Protein AF-C0NEY4-F1 (afdb_monomer_lite)

Structure (mmCIF, N/CA/C/O backbone):
data_AF-C0NEY4-F1
#
_entry.id   AF-C0NEY4-F1
#
loop_
_atom_site.group_PDB
_atom_site.id
_atom_site.type_symbol
_atom_site.label_atom_id
_atom_site.label_alt_id
_atom_site.label_comp_id
_atom_site.label_asym_id
_atom_site.label_entity_id
_atom_site.label_seq_id
_atom_site.pdbx_PDB_ins_code
_atom_site.Cartn_x
_atom_site.Cartn_y
_atom_site.Cartn_z
_atom_site.occupancy
_atom_site.B_iso_or_equiv
_atom_site.auth_seq_id
_atom_site.auth_comp_id
_atom_site.auth_asym_id
_atom_site.auth_atom_id
_atom_site.pdbx_PDB_model_num
ATOM 1 N N . MET A 1 1 ? 11.719 18.238 -24.285 1.00 64.81 1 MET A N 1
ATOM 2 C CA . MET A 1 1 ? 10.384 17.664 -24.546 1.00 64.81 1 MET A CA 1
ATOM 3 C C . MET A 1 1 ? 9.614 17.622 -23.228 1.00 64.81 1 MET A C 1
ATOM 5 O O . MET A 1 1 ? 10.255 17.738 -22.187 1.00 64.81 1 MET A O 1
ATOM 9 N N . ASN A 1 2 ? 8.280 17.549 -23.241 1.00 78.94 2 ASN A N 1
ATOM 10 C CA . ASN A 1 2 ? 7.512 17.386 -21.998 1.00 78.94 2 ASN A CA 1
ATOM 11 C C . ASN A 1 2 ? 7.689 15.943 -21.505 1.00 78.94 2 ASN A C 1
ATOM 13 O O . ASN A 1 2 ? 7.559 15.021 -22.303 1.00 78.94 2 ASN A O 1
ATOM 17 N N . HIS A 1 3 ? 8.018 15.772 -20.226 1.00 89.19 3 HIS A N 1
ATOM 18 C CA . HIS A 1 3 ? 8.304 14.478 -19.586 1.00 89.19 3 HIS A CA 1
ATOM 19 C C . HIS A 1 3 ? 7.125 13.960 -18.749 1.00 89.19 3 HIS A C 1
ATOM 21 O O . HIS A 1 3 ? 7.220 12.926 -18.094 1.00 89.19 3 HIS A O 1
ATOM 27 N N . ASP A 1 4 ? 6.009 14.684 -18.775 1.00 93.38 4 ASP A N 1
ATOM 28 C CA . ASP A 1 4 ? 4.849 14.398 -17.945 1.00 93.38 4 ASP A CA 1
ATOM 29 C C . ASP A 1 4 ? 3.842 13.501 -18.671 1.00 93.38 4 ASP A C 1
ATOM 31 O O . ASP A 1 4 ? 3.687 13.557 -19.896 1.00 93.38 4 ASP A O 1
ATOM 35 N N . ILE A 1 5 ? 3.100 12.703 -17.901 1.00 93.56 5 ILE A N 1
ATOM 36 C CA . ILE A 1 5 ? 2.031 11.844 -18.423 1.00 93.56 5 ILE A CA 1
ATOM 37 C C . ILE A 1 5 ? 0.689 12.564 -18.268 1.00 93.56 5 ILE A C 1
ATOM 39 O O . ILE A 1 5 ? 0.324 12.997 -17.176 1.00 93.56 5 ILE A O 1
ATOM 43 N N . TYR A 1 6 ? -0.086 12.654 -19.349 1.00 94.56 6 TYR A N 1
ATOM 44 C CA . TYR A 1 6 ? -1.391 13.318 -19.359 1.00 94.56 6 TYR A CA 1
ATOM 45 C C . TYR A 1 6 ? -2.523 12.292 -19.264 1.00 94.56 6 TYR A C 1
ATOM 47 O O . TYR A 1 6 ? -2.654 11.418 -20.120 1.00 94.56 6 TYR A O 1
ATOM 55 N N . VAL A 1 7 ? -3.370 12.424 -18.246 1.00 95.00 7 VAL A N 1
ATOM 56 C CA . VAL A 1 7 ? -4.533 11.562 -18.013 1.00 95.00 7 VAL A CA 1
ATOM 57 C C . VAL A 1 7 ? -5.795 12.292 -18.452 1.00 95.00 7 VAL A C 1
ATOM 59 O O . VAL A 1 7 ? -6.097 13.375 -17.948 1.00 95.00 7 VAL A O 1
ATOM 62 N N . TRP A 1 8 ? -6.543 11.682 -19.367 1.00 96.06 8 TRP A N 1
ATOM 63 C CA . TRP A 1 8 ? -7.737 12.264 -19.976 1.00 96.06 8 TRP A CA 1
ATOM 64 C C . TRP A 1 8 ? -8.992 11.478 -19.615 1.00 96.06 8 TRP A C 1
ATOM 66 O O . TRP A 1 8 ? -8.970 10.253 -19.498 1.00 96.06 8 TRP A O 1
ATOM 76 N N . GLU A 1 9 ? -10.108 12.184 -19.486 1.00 95.44 9 GLU A N 1
ATOM 77 C CA . GLU A 1 9 ? -11.422 11.584 -19.317 1.00 95.44 9 GLU A CA 1
ATOM 78 C C . GLU A 1 9 ? -11.999 11.182 -20.681 1.00 95.44 9 GLU A C 1
ATOM 80 O O . GLU A 1 9 ? -12.080 12.000 -21.600 1.00 95.44 9 GLU A O 1
ATOM 85 N N . ARG A 1 10 ? -12.453 9.931 -20.829 1.00 93.38 10 ARG A N 1
ATOM 86 C CA . ARG A 1 10 ? -12.954 9.423 -22.120 1.00 93.38 10 ARG A CA 1
ATOM 87 C C . ARG A 1 10 ? -14.311 10.008 -22.533 1.00 93.38 10 ARG A C 1
ATOM 89 O O . ARG A 1 10 ? -14.568 10.144 -23.722 1.00 93.38 10 ARG A O 1
ATOM 96 N N . SER A 1 11 ? -15.189 10.302 -21.576 1.00 95.06 11 SER A N 1
ATOM 97 C CA . SER A 1 11 ? -16.560 10.795 -21.811 1.00 95.06 11 SER A CA 1
ATOM 98 C C . SER A 1 11 ? -16.580 12.187 -22.446 1.00 95.06 11 SER A C 1
ATOM 100 O O . SER A 1 11 ? -17.307 12.410 -23.411 1.00 95.06 11 SER A O 1
ATOM 102 N N . HIS A 1 12 ? -15.781 13.112 -21.910 1.00 94.00 12 HIS A N 1
ATOM 103 C CA . HIS A 1 12 ? -15.784 14.525 -22.299 1.00 94.00 12 HIS A CA 1
ATOM 104 C C . HIS A 1 12 ? -14.512 14.973 -23.028 1.00 94.00 12 HIS A C 1
ATOM 106 O O . HIS A 1 12 ? -14.491 16.071 -23.580 1.00 94.00 12 HIS A O 1
ATOM 112 N N . GLY A 1 13 ? -13.451 14.157 -23.037 1.00 93.75 13 GLY A N 1
ATOM 113 C CA . GLY A 1 13 ? -12.152 14.552 -23.588 1.00 93.75 13 GLY A CA 1
ATOM 114 C C . GLY A 1 13 ? -11.466 15.644 -22.763 1.00 93.75 13 GLY A C 1
ATOM 115 O O . GLY A 1 13 ? -10.697 16.434 -23.304 1.00 93.75 13 GLY A O 1
ATOM 116 N N . SER A 1 14 ? -11.773 15.727 -21.466 1.00 95.50 14 SER A N 1
ATOM 117 C CA . SER A 1 14 ? -11.184 16.697 -20.546 1.00 95.50 14 SER A CA 1
ATOM 118 C C . SER A 1 14 ? -9.827 16.192 -20.036 1.00 95.50 14 SER A C 1
ATOM 120 O O . SER A 1 14 ? -9.637 14.991 -19.824 1.00 95.50 14 SER A O 1
ATOM 122 N N . LEU A 1 15 ? -8.860 17.093 -19.848 1.00 95.31 15 LEU A N 1
ATOM 123 C CA . LEU A 1 15 ? -7.608 16.756 -19.168 1.00 95.31 15 LEU A CA 1
ATOM 124 C C . LEU A 1 15 ? -7.876 16.696 -17.658 1.00 95.31 15 LEU A C 1
ATOM 126 O O . LEU A 1 15 ? -8.213 17.713 -17.055 1.00 95.31 15 LEU A O 1
ATOM 130 N N . VAL A 1 16 ? -7.712 15.519 -17.054 1.00 94.62 16 VAL A N 1
ATOM 131 C CA . VAL A 1 16 ? -8.024 15.267 -15.636 1.00 94.62 16 VAL A CA 1
ATOM 132 C C . VAL A 1 16 ? -6.816 15.537 -14.752 1.00 94.62 16 VAL A C 1
ATOM 134 O O . VAL A 1 16 ? -6.922 16.178 -13.706 1.00 94.62 16 VAL A O 1
ATOM 137 N N . LYS A 1 17 ? -5.653 15.012 -15.146 1.00 93.94 17 LYS A N 1
ATOM 138 C CA . LYS A 1 17 ? -4.443 15.073 -14.327 1.00 93.94 17 LYS A CA 1
ATOM 139 C C . LYS A 1 17 ? -3.193 15.053 -15.195 1.00 93.94 17 LYS A C 1
ATOM 141 O O . LYS A 1 17 ? -3.153 14.374 -16.216 1.00 93.94 17 LYS A O 1
ATOM 146 N N . ILE A 1 18 ? -2.170 15.769 -14.747 1.00 95.19 18 ILE A N 1
ATOM 147 C CA . ILE A 1 18 ? -0.802 15.655 -15.247 1.00 95.19 18 ILE A CA 1
ATOM 148 C C . ILE A 1 18 ? -0.012 14.933 -14.157 1.00 95.19 18 ILE A C 1
ATOM 150 O O . ILE A 1 18 ? -0.029 15.357 -12.998 1.00 95.19 18 ILE A O 1
ATOM 154 N N . LEU A 1 19 ? 0.588 13.799 -14.503 1.00 94.81 19 LEU A N 1
ATOM 155 C CA . LEU A 1 19 ? 1.481 13.061 -13.623 1.00 94.81 19 LEU A CA 1
ATOM 156 C C . LEU A 1 19 ? 2.892 13.559 -13.891 1.00 94.81 19 LEU A C 1
ATOM 158 O O . LEU A 1 19 ? 3.495 13.237 -14.915 1.00 94.81 19 LEU A O 1
ATOM 162 N N . GLU A 1 20 ? 3.369 14.377 -12.966 1.00 92.69 20 GLU A N 1
ATOM 163 C CA . GLU A 1 20 ? 4.714 14.929 -13.009 1.00 92.69 20 GLU A CA 1
ATOM 164 C C . GLU A 1 20 ? 5.718 13.854 -12.596 1.00 92.69 20 GLU A C 1
ATOM 166 O O . GLU A 1 20 ? 5.491 13.072 -11.661 1.00 92.69 20 GLU A O 1
ATOM 171 N N . GLY A 1 21 ? 6.811 13.789 -13.347 1.00 86.94 21 GLY A N 1
ATOM 172 C CA . GLY A 1 21 ? 7.822 12.753 -13.231 1.00 86.94 21 GLY A CA 1
ATOM 173 C C . GLY A 1 21 ? 9.243 13.299 -13.131 1.00 86.94 21 GLY A C 1
ATOM 174 O O . GLY A 1 21 ? 9.468 14.500 -12.962 1.00 86.94 21 GLY A O 1
ATOM 175 N N . PRO A 1 22 ? 10.238 12.410 -13.236 1.00 88.69 22 PRO A N 1
ATOM 176 C CA . PRO A 1 22 ? 11.622 12.802 -13.458 1.00 88.69 22 PRO A CA 1
ATOM 177 C C . PRO A 1 22 ? 11.756 13.596 -14.757 1.00 88.69 22 PRO A C 1
ATOM 179 O O . PRO A 1 22 ? 11.008 13.387 -15.708 1.00 88.69 22 PRO A O 1
ATOM 182 N N . LYS A 1 23 ? 12.755 14.479 -14.812 1.00 89.12 23 LYS A N 1
ATOM 183 C CA . LYS A 1 23 ? 13.040 15.326 -15.979 1.00 89.12 23 LYS A CA 1
ATOM 184 C C . LYS A 1 23 ? 13.760 14.559 -17.094 1.00 89.12 23 LYS A C 1
ATOM 186 O O . LYS A 1 23 ? 14.814 14.999 -17.541 1.00 89.12 23 LYS A O 1
ATOM 191 N N . GLU A 1 24 ? 13.210 13.429 -17.514 1.00 90.00 24 GLU A N 1
ATOM 192 C CA . GLU A 1 24 ? 13.724 12.617 -18.618 1.00 90.00 24 GLU A CA 1
ATOM 193 C C . GLU A 1 24 ? 12.588 12.153 -19.533 1.00 90.00 24 GLU A C 1
ATOM 195 O O . GLU A 1 24 ? 11.417 12.162 -19.155 1.00 90.00 24 GLU A O 1
ATOM 200 N N . GLU A 1 25 ? 12.922 11.745 -20.752 1.00 91.12 25 GLU A N 1
ATOM 201 C CA . GLU A 1 25 ? 11.925 11.244 -21.696 1.00 91.12 25 GLU A CA 1
ATOM 202 C C . GLU A 1 25 ? 11.435 9.844 -21.301 1.00 91.12 25 GLU A C 1
ATOM 204 O O . GLU A 1 25 ? 12.224 8.930 -21.054 1.00 91.12 25 GLU A O 1
ATOM 209 N N . LEU A 1 26 ? 10.114 9.668 -21.261 1.00 91.81 26 LEU A N 1
ATOM 210 C CA . LEU A 1 26 ? 9.473 8.387 -20.974 1.00 91.81 26 LEU A CA 1
ATOM 211 C C . LEU A 1 26 ? 9.214 7.631 -22.282 1.00 91.81 26 LEU A C 1
ATOM 213 O O . LEU A 1 26 ? 8.650 8.184 -23.224 1.00 91.81 26 LEU A O 1
ATOM 217 N N . GLY A 1 27 ? 9.621 6.364 -22.340 1.00 89.38 27 GLY A N 1
ATOM 218 C CA . GLY A 1 27 ? 9.522 5.537 -23.544 1.00 89.38 27 GLY A CA 1
ATOM 219 C C . GLY A 1 27 ? 8.212 4.764 -23.640 1.00 89.38 27 GLY A C 1
ATOM 220 O O . GLY A 1 27 ? 7.419 4.960 -24.557 1.00 89.38 27 GLY A O 1
ATOM 221 N N . VAL A 1 28 ? 7.997 3.855 -22.690 1.00 92.31 28 VAL A N 1
ATOM 222 C CA . VAL A 1 28 ? 6.799 3.009 -22.612 1.00 92.31 28 VAL A CA 1
ATOM 223 C C . VAL A 1 28 ? 6.045 3.378 -21.349 1.00 92.31 28 VAL A C 1
ATOM 225 O O . VAL A 1 28 ? 6.662 3.494 -20.293 1.00 92.31 28 VAL A O 1
ATOM 228 N N . VAL A 1 29 ? 4.730 3.545 -21.471 1.00 93.94 29 VAL A N 1
ATOM 229 C CA . VAL A 1 29 ? 3.811 3.791 -20.359 1.00 93.94 29 VAL A CA 1
ATOM 230 C C . VAL A 1 29 ? 2.791 2.660 -20.340 1.00 93.94 29 VAL A C 1
ATOM 232 O O . VAL A 1 29 ? 2.147 2.393 -21.354 1.00 93.94 29 VAL A O 1
ATOM 235 N N . GLU A 1 30 ? 2.638 2.009 -19.195 1.00 95.25 30 GLU A N 1
ATOM 236 C CA . GLU A 1 30 ? 1.708 0.903 -18.993 1.00 95.25 30 GLU A CA 1
ATOM 237 C C . GLU A 1 30 ? 0.870 1.132 -17.732 1.00 95.25 30 GLU A C 1
ATOM 239 O O . GLU A 1 30 ? 1.315 1.744 -16.757 1.00 95.25 30 GLU A O 1
ATOM 244 N N . TRP A 1 31 ? -0.377 0.669 -17.763 1.00 93.12 31 TRP A N 1
ATOM 245 C CA . TRP A 1 31 ? -1.333 0.835 -16.674 1.00 93.12 31 TRP A CA 1
ATOM 246 C C . TRP A 1 31 ? -1.659 -0.515 -16.056 1.00 93.12 31 TRP A C 1
ATOM 248 O O . TRP A 1 31 ? -1.854 -1.498 -16.769 1.00 93.12 31 TRP A O 1
ATOM 258 N N . HIS A 1 32 ? -1.733 -0.569 -14.729 1.00 90.69 32 HIS A N 1
ATOM 259 C CA . HIS A 1 32 ? -2.131 -1.794 -14.054 1.00 90.69 32 HIS A CA 1
ATOM 260 C C . HIS A 1 32 ? -3.613 -2.086 -14.349 1.00 90.69 32 HIS A C 1
ATOM 262 O O . HIS A 1 32 ? -4.443 -1.187 -14.213 1.00 90.69 32 HIS A O 1
ATOM 268 N N . PRO A 1 33 ? -3.981 -3.331 -14.702 1.00 86.00 33 PRO A N 1
ATOM 269 C CA . PRO A 1 33 ? -5.328 -3.647 -15.181 1.00 86.00 33 PRO A CA 1
ATOM 2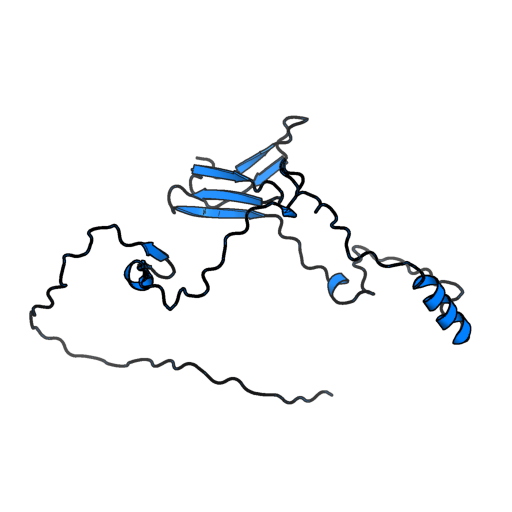70 C C . PRO A 1 33 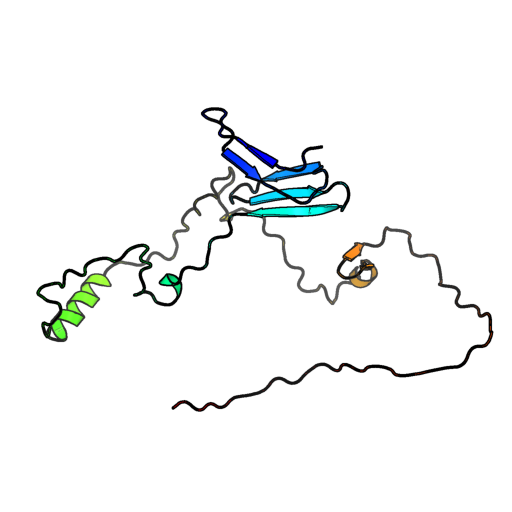? -6.426 -3.418 -14.133 1.00 86.00 33 PRO A C 1
ATOM 272 O O . PRO A 1 33 ? -7.533 -3.037 -14.492 1.00 86.00 33 PRO A O 1
ATOM 275 N N . SER A 1 34 ? -6.121 -3.629 -12.847 1.00 82.62 34 SER A N 1
ATOM 276 C CA . SER A 1 34 ? -7.106 -3.550 -11.752 1.00 82.62 34 SER A CA 1
ATOM 277 C C . SER A 1 34 ? -6.825 -2.506 -10.670 1.00 82.62 34 SER A C 1
ATOM 279 O O . SER A 1 34 ? -7.646 -2.283 -9.783 1.00 82.62 34 SER A O 1
ATOM 281 N N . ARG A 1 35 ? -5.652 -1.866 -10.694 1.00 85.50 35 ARG A N 1
ATOM 282 C CA . ARG A 1 35 ? -5.205 -0.952 -9.631 1.00 85.50 35 ARG A CA 1
ATOM 283 C C . ARG A 1 35 ? -4.910 0.400 -10.265 1.00 85.50 35 ARG A C 1
ATOM 285 O O . ARG A 1 35 ? -4.364 0.416 -11.362 1.00 85.50 35 ARG A O 1
ATOM 292 N N . PRO A 1 36 ? -5.208 1.526 -9.599 1.00 90.38 36 PRO A N 1
ATOM 293 C CA . PRO A 1 36 ? -4.885 2.854 -10.112 1.00 90.38 36 PRO A CA 1
ATOM 294 C C . PRO A 1 36 ? -3.374 3.111 -9.990 1.00 90.38 36 PRO A C 1
ATOM 296 O O . PRO A 1 36 ? -2.913 3.834 -9.104 1.00 90.38 36 PRO A O 1
ATOM 299 N N . MET A 1 37 ? -2.600 2.457 -10.856 1.00 93.38 37 MET A N 1
ATOM 300 C CA . MET A 1 37 ? -1.145 2.497 -10.888 1.00 93.38 37 MET A CA 1
ATOM 301 C C . MET A 1 37 ? -0.650 2.574 -12.334 1.00 93.38 37 MET A C 1
ATOM 303 O O . MET A 1 37 ? -1.036 1.766 -13.175 1.00 93.38 37 MET A O 1
ATOM 307 N N . VAL A 1 38 ? 0.227 3.537 -12.602 1.00 95.50 38 VAL A N 1
ATOM 308 C CA . VAL A 1 38 ? 0.920 3.732 -13.881 1.00 95.50 38 VAL A CA 1
ATOM 309 C C . VAL A 1 38 ? 2.377 3.365 -13.689 1.00 95.50 38 VAL A C 1
ATOM 311 O O . VAL A 1 38 ? 2.971 3.794 -12.704 1.00 95.50 38 VAL A O 1
ATOM 314 N N . ALA A 1 39 ? 2.965 2.643 -14.633 1.00 95.50 39 ALA A N 1
ATOM 315 C CA . ALA A 1 39 ? 4.403 2.459 -14.731 1.00 95.50 39 ALA A CA 1
ATOM 316 C C . ALA A 1 39 ? 4.914 3.076 -16.039 1.00 95.50 39 ALA A C 1
ATOM 318 O O . ALA A 1 39 ? 4.270 2.940 -17.078 1.00 95.50 39 ALA A O 1
ATOM 319 N N . ALA A 1 40 ? 6.065 3.742 -16.006 1.00 94.56 40 ALA A N 1
ATOM 320 C CA . ALA A 1 40 ? 6.742 4.218 -17.204 1.00 94.56 40 ALA A CA 1
ATOM 321 C C . ALA A 1 40 ? 8.248 3.983 -17.134 1.00 94.56 40 ALA A C 1
ATOM 323 O O . ALA A 1 40 ? 8.851 4.084 -16.069 1.00 94.56 40 ALA A O 1
ATOM 324 N N . CYS A 1 41 ? 8.858 3.687 -18.277 1.00 94.00 41 CYS A N 1
ATOM 325 C CA . CYS A 1 41 ? 10.302 3.495 -18.392 1.00 94.00 41 CYS A CA 1
ATOM 326 C C . CYS A 1 41 ? 10.980 4.792 -18.852 1.00 94.00 41 CYS A C 1
ATOM 328 O O . CYS A 1 41 ? 10.621 5.319 -19.907 1.00 94.00 41 CYS A O 1
ATOM 330 N N . GLY A 1 42 ? 11.953 5.286 -18.085 1.00 93.06 42 GLY A N 1
ATOM 331 C CA . GLY A 1 42 ? 12.830 6.385 -18.483 1.00 93.06 42 GLY A CA 1
ATOM 332 C C . GLY A 1 42 ? 13.821 5.932 -19.553 1.00 93.06 42 GLY A C 1
ATOM 333 O O . GLY A 1 42 ? 14.485 4.907 -19.397 1.00 93.06 42 GLY A O 1
ATOM 334 N N . LEU A 1 43 ? 13.909 6.668 -20.660 1.00 91.75 43 LEU A N 1
ATOM 335 C CA . LEU A 1 43 ? 14.782 6.321 -21.784 1.00 91.75 43 LEU A CA 1
ATOM 336 C C . LEU A 1 43 ? 16.262 6.577 -21.487 1.00 91.75 43 LEU A C 1
ATOM 338 O O . LEU A 1 43 ? 17.115 5.870 -22.023 1.00 91.75 43 LEU A O 1
ATOM 342 N N . GLU A 1 44 ? 16.572 7.575 -20.659 1.00 91.75 44 GLU A N 1
ATOM 343 C CA . GLU A 1 44 ? 17.952 7.956 -20.350 1.00 91.75 44 GLU A CA 1
ATOM 344 C C . GLU A 1 44 ? 18.503 7.100 -19.209 1.00 91.75 44 GLU A C 1
ATOM 346 O O . GLU A 1 44 ? 19.608 6.563 -19.296 1.00 91.75 44 GLU A O 1
ATOM 351 N N . SER A 1 45 ? 17.714 6.941 -18.145 1.00 91.50 45 SER A N 1
ATOM 352 C CA . SER A 1 45 ? 18.098 6.198 -16.947 1.00 91.50 45 SER A CA 1
ATOM 353 C C . SER A 1 45 ? 17.881 4.686 -17.066 1.00 91.50 45 SER A C 1
ATOM 355 O O . SER A 1 45 ? 18.554 3.908 -16.386 1.00 91.50 45 SER A O 1
ATOM 357 N N . GLY A 1 46 ? 16.925 4.252 -17.895 1.00 91.88 46 GLY A N 1
ATOM 358 C CA . GLY A 1 46 ? 16.408 2.882 -17.885 1.00 91.88 46 GLY A CA 1
ATOM 359 C C . GLY A 1 46 ? 15.624 2.533 -16.613 1.00 91.88 46 GLY A C 1
ATOM 360 O O . GLY A 1 46 ? 15.310 1.362 -16.390 1.00 91.88 46 GLY A O 1
ATOM 361 N N . CYS A 1 47 ? 15.337 3.511 -15.747 1.00 93.62 47 CYS A N 1
ATOM 362 C CA . CYS A 1 47 ? 14.573 3.304 -14.526 1.00 93.62 47 CYS A CA 1
ATOM 363 C C . CYS A 1 47 ? 13.078 3.176 -14.828 1.00 93.62 47 CYS A C 1
ATOM 365 O O . CYS A 1 47 ? 12.544 3.814 -15.733 1.00 93.62 47 CYS A O 1
ATOM 367 N N . ILE A 1 48 ? 12.386 2.367 -14.027 1.00 94.12 48 ILE A N 1
ATOM 368 C CA . ILE A 1 48 ? 10.928 2.255 -14.078 1.00 94.12 48 ILE A CA 1
ATOM 369 C C . ILE A 1 48 ? 10.351 3.152 -12.987 1.00 94.12 48 ILE A C 1
ATOM 371 O O . ILE A 1 48 ? 10.564 2.917 -11.797 1.00 94.12 48 ILE A O 1
ATOM 375 N N . TYR A 1 49 ? 9.609 4.169 -13.401 1.00 94.31 49 TYR A N 1
ATOM 376 C CA . TYR A 1 49 ? 8.869 5.069 -12.531 1.00 94.31 49 TYR A CA 1
ATOM 377 C C . TYR A 1 49 ? 7.449 4.565 -12.374 1.00 94.31 49 TYR A C 1
ATOM 379 O O . TYR A 1 49 ? 6.815 4.178 -13.352 1.00 94.31 49 TYR A O 1
ATOM 387 N N . ALA A 1 50 ? 6.951 4.572 -11.143 1.00 94.75 50 ALA A N 1
ATOM 388 C CA . ALA A 1 50 ? 5.591 4.169 -10.840 1.00 94.75 50 ALA A CA 1
ATOM 389 C C . ALA A 1 50 ? 4.841 5.317 -10.163 1.00 94.75 50 ALA A C 1
ATOM 391 O O . ALA A 1 50 ? 5.320 5.889 -9.184 1.00 94.75 50 ALA A O 1
ATOM 392 N N . TRP A 1 51 ? 3.647 5.619 -10.663 1.00 95.75 51 TRP A N 1
ATOM 393 C CA . TRP A 1 51 ? 2.690 6.514 -10.026 1.00 95.75 51 TRP A CA 1
ATOM 394 C C . TRP A 1 51 ? 1.546 5.676 -9.489 1.00 95.75 51 TRP A C 1
ATOM 396 O O . TRP A 1 51 ? 0.942 4.894 -10.219 1.00 95.75 51 TRP A O 1
ATOM 406 N N . SER A 1 52 ? 1.219 5.862 -8.220 1.00 94.06 52 SER A N 1
ATOM 407 C CA . SER A 1 52 ? 0.087 5.214 -7.570 1.00 94.06 52 SER A CA 1
ATOM 408 C C . SER A 1 52 ? -0.606 6.197 -6.641 1.00 94.06 52 SER A C 1
ATOM 410 O O . SER A 1 52 ? -0.048 7.228 -6.259 1.00 94.06 52 SER A O 1
ATOM 412 N N . VAL A 1 53 ? -1.821 5.860 -6.228 1.00 92.44 53 VAL A N 1
ATOM 413 C CA . VAL A 1 53 ? -2.507 6.609 -5.175 1.00 92.44 53 VAL A CA 1
ATOM 414 C C . VAL A 1 53 ? -1.825 6.318 -3.839 1.00 92.44 53 VAL A C 1
ATOM 416 O O . VAL A 1 53 ? -1.819 5.180 -3.375 1.00 92.44 53 VAL A O 1
ATOM 419 N N . VAL A 1 54 ? -1.248 7.345 -3.214 1.00 91.50 54 VAL A N 1
ATOM 420 C CA . VAL A 1 54 ? -0.730 7.256 -1.844 1.00 91.50 54 VAL A CA 1
ATOM 421 C C . VAL A 1 54 ? -1.873 7.598 -0.898 1.00 91.50 54 VAL A C 1
ATOM 423 O O . VAL A 1 54 ? -2.197 8.766 -0.694 1.00 91.50 54 VAL A O 1
ATOM 426 N N . THR A 1 55 ? -2.527 6.576 -0.352 1.00 90.06 55 THR A N 1
ATOM 427 C CA . THR A 1 55 ? -3.563 6.772 0.666 1.00 90.06 55 THR A CA 1
ATOM 428 C C . THR A 1 55 ? -2.896 7.107 2.000 1.00 90.06 55 THR A C 1
ATOM 430 O O . THR A 1 55 ? -2.091 6.298 2.473 1.00 90.06 55 THR A O 1
ATOM 433 N N . PRO A 1 56 ? -3.194 8.262 2.624 1.00 90.62 56 PRO A N 1
ATOM 434 C CA . PRO A 1 56 ? -2.655 8.568 3.941 1.00 90.62 56 PRO A CA 1
ATOM 435 C C . PRO A 1 56 ? -3.136 7.527 4.955 1.00 90.62 56 PRO A C 1
ATOM 437 O O . PRO A 1 56 ? -4.252 7.009 4.856 1.00 90.62 56 PRO A O 1
ATOM 440 N N . GLN A 1 57 ? -2.289 7.219 5.936 1.00 90.12 57 GLN A N 1
ATOM 441 C CA . GLN A 1 57 ? -2.671 6.323 7.019 1.00 90.12 57 GLN A CA 1
ATOM 442 C C . GLN A 1 57 ? -3.738 7.003 7.878 1.00 90.12 57 GLN A C 1
ATOM 444 O O . GLN A 1 57 ? -3.483 8.055 8.466 1.00 90.12 57 GLN A O 1
ATOM 449 N N . LYS A 1 58 ? -4.908 6.374 7.972 1.00 90.12 58 LYS A N 1
ATOM 450 C CA . LYS A 1 58 ? -5.999 6.858 8.812 1.00 90.12 58 LYS A CA 1
ATOM 451 C C . LYS A 1 58 ? -5.784 6.483 10.276 1.00 90.12 58 LYS A C 1
ATOM 453 O O . LYS A 1 58 ? -5.404 5.351 10.579 1.00 90.12 58 LYS A O 1
ATOM 458 N N . TRP A 1 59 ? -6.046 7.416 11.183 1.00 87.12 59 TRP A N 1
ATOM 459 C CA . TRP A 1 59 ? -5.998 7.209 12.633 1.00 87.12 59 TRP A CA 1
ATOM 460 C C . TRP A 1 59 ? -7.173 6.364 13.125 1.00 87.12 59 TRP A C 1
ATOM 462 O O . TRP A 1 59 ? -7.018 5.636 14.101 1.00 87.12 59 TRP A O 1
ATOM 472 N N . SER A 1 60 ? -8.301 6.374 12.409 1.00 91.19 60 SER A N 1
ATOM 473 C CA . SER A 1 60 ? -9.435 5.471 12.664 1.00 91.19 60 SER A CA 1
ATOM 474 C C . SER A 1 60 ? -9.080 3.986 12.532 1.00 91.19 60 SER A C 1
ATOM 476 O O . SER A 1 60 ? -9.795 3.132 13.036 1.00 91.19 60 SER A O 1
ATOM 478 N N . ALA A 1 61 ? -7.948 3.648 11.906 1.00 91.12 61 ALA A N 1
ATOM 479 C CA . ALA A 1 61 ? -7.456 2.274 11.853 1.00 91.12 61 ALA A CA 1
ATOM 480 C C . ALA A 1 61 ? -6.703 1.837 13.129 1.00 91.12 61 ALA A C 1
ATOM 482 O O . ALA A 1 61 ? -6.344 0.667 13.245 1.00 91.12 61 ALA A O 1
ATOM 483 N N . LEU A 1 62 ? -6.407 2.756 14.060 1.00 91.50 62 LEU A N 1
ATOM 484 C CA . LEU A 1 62 ? -5.663 2.444 15.290 1.00 91.50 62 LEU A CA 1
ATOM 485 C C . LEU A 1 62 ? -6.544 1.828 16.378 1.00 91.50 62 LEU A C 1
ATOM 487 O O . LEU A 1 62 ? -6.039 1.064 17.201 1.00 91.50 62 LEU A O 1
ATOM 491 N N . ALA A 1 63 ? -7.834 2.156 16.386 1.00 90.50 63 ALA A N 1
ATOM 492 C CA . ALA A 1 63 ? -8.811 1.599 17.306 1.00 90.50 63 ALA A CA 1
ATOM 493 C C . ALA A 1 63 ? -10.200 1.605 16.641 1.00 90.50 63 ALA A C 1
ATOM 495 O O . ALA A 1 63 ? -10.523 2.568 15.946 1.00 90.50 63 ALA A O 1
ATOM 496 N N . PRO A 1 64 ? -11.015 0.549 16.814 1.00 92.00 64 PRO A N 1
ATOM 497 C CA . PRO A 1 64 ? -12.303 0.420 16.126 1.00 92.00 64 PRO A CA 1
ATOM 498 C C . PRO A 1 64 ? -13.332 1.490 16.529 1.00 92.00 64 PRO A C 1
ATOM 500 O O . PRO A 1 64 ? -14.293 1.717 15.803 1.00 92.00 64 PRO A O 1
ATOM 503 N N . ASP A 1 65 ? -13.137 2.141 17.674 1.00 91.81 65 ASP A N 1
ATOM 504 C CA . ASP A 1 65 ? -13.965 3.218 18.220 1.00 91.81 65 ASP A CA 1
ATOM 505 C C . ASP A 1 65 ? -13.523 4.622 17.767 1.00 91.81 65 ASP A C 1
ATOM 507 O O . ASP A 1 65 ? -14.175 5.611 18.100 1.00 91.81 65 ASP A O 1
ATOM 511 N N . PHE A 1 66 ? -12.433 4.743 17.002 1.00 92.25 66 PHE A N 1
ATOM 512 C CA . PHE A 1 66 ? -11.953 6.037 16.521 1.00 92.25 66 PHE A CA 1
ATOM 513 C C . PHE A 1 66 ? -12.619 6.419 15.199 1.00 92.25 66 PHE A C 1
ATOM 515 O O . PHE A 1 66 ? -12.480 5.736 14.185 1.00 92.25 66 PHE A O 1
ATOM 522 N N . ALA A 1 67 ? -13.261 7.584 15.184 1.00 89.81 67 ALA A N 1
ATOM 523 C CA . ALA A 1 67 ? -13.741 8.233 13.972 1.00 89.81 67 ALA A CA 1
ATOM 524 C C . ALA A 1 67 ? -12.878 9.464 13.659 1.00 89.81 67 ALA A C 1
ATOM 526 O O . ALA A 1 67 ? -12.591 10.274 14.540 1.00 89.81 67 ALA A O 1
ATOM 527 N N . GLU A 1 68 ? -12.456 9.608 12.402 1.00 89.00 68 GLU A N 1
ATOM 528 C CA . GLU A 1 68 ? -11.792 10.828 11.935 1.00 89.00 68 GLU A CA 1
ATOM 529 C C . GLU A 1 68 ? -12.832 11.917 11.696 1.00 89.00 68 GLU A C 1
ATOM 531 O O . GLU A 1 68 ? -13.882 11.671 11.106 1.00 89.00 68 GLU A O 1
ATOM 536 N N . VAL A 1 69 ? -12.524 13.125 12.152 1.00 91.50 69 VAL A N 1
ATOM 537 C CA . VAL A 1 69 ? -13.421 14.272 12.098 1.00 91.50 69 VAL A CA 1
ATOM 538 C C . VAL A 1 69 ? -12.647 15.441 11.484 1.00 91.50 69 VAL A C 1
ATOM 540 O O . VAL A 1 69 ? -11.582 15.798 11.987 1.00 91.50 69 VAL A O 1
ATOM 543 N N . GLU A 1 70 ? -13.147 16.014 10.384 1.00 92.75 70 GLU A N 1
ATOM 544 C CA . GLU A 1 70 ? -12.509 17.162 9.707 1.00 92.75 70 GLU A CA 1
ATOM 545 C C . GLU A 1 70 ? -12.861 18.504 10.371 1.00 92.75 70 GLU A C 1
ATOM 547 O O . GLU A 1 70 ? -12.052 19.432 10.376 1.00 92.75 70 GLU A O 1
ATOM 552 N N . GLU A 1 71 ? -14.052 18.599 10.965 1.00 95.75 71 GLU A N 1
ATOM 553 C CA . GLU A 1 71 ? -14.582 19.797 11.617 1.00 95.75 71 GLU A CA 1
ATOM 554 C C . GLU A 1 71 ? -15.258 19.459 12.946 1.00 95.75 71 GLU A C 1
ATOM 556 O O . GLU A 1 71 ? -15.770 18.363 13.127 1.00 95.75 71 GLU A O 1
ATOM 561 N N . ASN A 1 72 ? -15.309 20.398 13.889 1.00 94.44 72 ASN A N 1
ATOM 562 C CA . ASN A 1 72 ? -15.902 20.124 15.198 1.00 94.44 72 ASN A CA 1
ATOM 563 C C . ASN A 1 72 ? -17.380 19.713 15.081 1.00 94.44 72 ASN A C 1
ATOM 565 O O . ASN A 1 72 ? -18.216 20.500 14.639 1.00 94.44 72 ASN A O 1
ATOM 569 N N . VAL A 1 73 ? -17.708 18.515 15.566 1.00 94.06 73 VAL A N 1
ATOM 570 C CA . VAL A 1 73 ? -19.083 18.011 15.647 1.00 94.06 73 VAL A CA 1
ATOM 571 C C . VAL A 1 73 ? -19.623 18.264 17.050 1.00 94.06 73 VAL A C 1
ATOM 573 O O . VAL A 1 73 ? -19.015 17.862 18.042 1.00 94.06 73 VAL A O 1
ATOM 576 N N . ALA A 1 74 ? -20.771 18.935 17.144 1.00 94.19 74 ALA A N 1
ATOM 577 C CA . ALA A 1 74 ? -21.480 19.071 18.410 1.00 94.19 74 ALA A CA 1
ATOM 578 C C . ALA A 1 74 ? -22.065 17.709 18.806 1.00 94.19 74 ALA A C 1
ATOM 580 O O . ALA A 1 74 ? -22.917 17.166 18.103 1.00 94.19 74 ALA A O 1
ATOM 581 N N . TYR A 1 75 ? -21.591 17.161 19.923 1.00 93.19 75 TYR A N 1
ATOM 582 C CA . TYR A 1 75 ? -22.092 15.902 20.456 1.00 93.19 75 TYR A CA 1
ATOM 583 C C . TYR A 1 75 ? -23.508 16.090 21.016 1.00 93.19 75 TYR A C 1
ATOM 585 O O . TYR A 1 75 ? -23.740 16.985 21.830 1.00 93.19 75 TYR A O 1
ATOM 593 N N . VAL A 1 76 ? -24.450 15.264 20.557 1.00 93.94 76 VAL A N 1
ATOM 594 C CA . VAL A 1 76 ? -25.803 15.167 21.118 1.00 93.94 76 VAL A CA 1
ATOM 595 C C . VAL A 1 76 ? -25.868 13.840 21.856 1.00 93.94 76 VAL A C 1
ATOM 597 O O . VAL A 1 76 ? -26.009 12.791 21.227 1.00 93.94 76 VAL A O 1
ATOM 600 N N . GLU A 1 77 ? -25.704 13.911 23.175 1.00 92.81 77 GLU A N 1
ATOM 601 C CA . GLU A 1 77 ? -25.773 12.753 24.069 1.00 92.81 77 GLU A CA 1
ATOM 602 C C . GLU A 1 77 ? -27.118 12.044 23.887 1.00 92.81 77 GLU A C 1
ATOM 604 O O . GLU A 1 77 ? -28.166 12.692 23.757 1.00 92.81 77 GLU A O 1
ATOM 609 N N . ARG A 1 78 ? -27.101 10.710 23.862 1.00 92.62 78 ARG A N 1
ATOM 610 C CA . ARG A 1 78 ? -28.358 9.955 23.901 1.00 92.62 78 ARG A CA 1
ATOM 611 C C . ARG A 1 78 ? -28.905 9.995 25.323 1.00 92.62 78 ARG A C 1
ATOM 613 O O . ARG A 1 78 ? -28.142 9.999 26.282 1.00 92.62 78 ARG A O 1
ATOM 620 N N . GLU A 1 79 ? -30.227 9.985 25.461 1.00 92.69 79 GLU A N 1
ATOM 621 C CA . GLU A 1 79 ? -30.880 9.995 26.779 1.00 92.69 79 GLU A CA 1
ATOM 622 C C . GLU A 1 79 ? -30.428 8.814 27.660 1.00 92.69 79 GLU A C 1
ATOM 624 O O . GLU A 1 79 ? -30.236 8.989 28.858 1.00 92.69 79 GLU A O 1
ATOM 629 N N . ASP A 1 80 ? -30.182 7.651 27.049 1.00 90.19 80 ASP A N 1
ATOM 630 C CA . ASP A 1 80 ? -29.803 6.399 27.713 1.00 90.19 80 ASP A CA 1
ATOM 631 C C . ASP A 1 80 ? -28.297 6.264 28.017 1.00 90.19 80 ASP A C 1
ATOM 633 O O . ASP A 1 80 ? -27.857 5.245 28.547 1.00 90.19 80 ASP A O 1
ATOM 637 N N . GLU A 1 81 ? -27.474 7.262 27.682 1.00 88.56 81 GLU A N 1
ATOM 638 C CA . GLU A 1 81 ? -26.008 7.157 27.756 1.00 88.56 81 GLU A CA 1
ATOM 639 C C . GLU A 1 81 ? -25.471 6.968 29.182 1.00 88.56 81 GLU A C 1
ATOM 641 O O . GLU A 1 81 ? -24.469 6.281 29.388 1.00 88.56 81 GLU A O 1
ATOM 646 N N . TYR A 1 82 ? -26.150 7.549 30.171 1.00 87.31 82 TYR A N 1
ATOM 647 C CA . TYR A 1 82 ? -25.758 7.486 31.581 1.00 87.31 82 TYR A CA 1
ATOM 648 C C . TYR A 1 82 ? -26.651 6.551 32.414 1.00 87.31 82 TYR A C 1
ATOM 650 O O . TYR A 1 82 ? -26.539 6.532 33.644 1.00 87.31 82 TYR A O 1
ATOM 658 N N . ASP A 1 83 ? -27.503 5.754 31.765 1.00 90.12 83 ASP A N 1
ATOM 659 C CA . ASP A 1 83 ? -28.336 4.760 32.435 1.00 90.12 83 ASP A CA 1
ATOM 660 C C . ASP A 1 83 ? -27.542 3.481 32.744 1.00 90.12 83 ASP A C 1
ATOM 662 O O . ASP A 1 83 ? -26.741 2.980 31.951 1.00 90.12 83 ASP A O 1
ATOM 666 N N . ILE A 1 84 ? -27.776 2.902 33.924 1.00 88.31 84 ILE A N 1
ATOM 667 C CA . ILE A 1 84 ? -27.183 1.615 34.302 1.00 88.31 84 ILE A CA 1
ATOM 668 C C . ILE A 1 84 ? -28.112 0.501 33.821 1.00 88.31 84 ILE A C 1
ATOM 670 O O . ILE A 1 84 ? -29.082 0.156 34.497 1.00 88.31 84 ILE A O 1
ATOM 674 N N . HIS A 1 85 ? -27.793 -0.091 32.671 1.00 84.88 85 HIS A N 1
ATOM 675 C CA . HIS A 1 85 ? -28.497 -1.277 32.188 1.00 84.88 85 HIS A CA 1
ATOM 676 C C . HIS A 1 85 ? -28.141 -2.524 33.017 1.00 84.88 85 HIS A C 1
ATOM 678 O O . HIS A 1 85 ? -26.960 -2.763 33.303 1.00 84.88 85 HIS A O 1
ATOM 684 N N . PRO A 1 86 ? -29.127 -3.366 33.377 1.00 88.06 86 PRO A N 1
ATOM 685 C CA . PRO A 1 86 ? -28.869 -4.689 33.931 1.00 88.06 86 PRO A CA 1
ATOM 686 C C . PRO A 1 86 ? -27.959 -5.511 33.005 1.00 88.06 86 PRO A C 1
ATOM 688 O O . PRO A 1 86 ? -28.123 -5.502 31.785 1.00 88.06 86 PRO A O 1
ATOM 691 N N . ALA A 1 87 ? -27.023 -6.274 33.579 1.00 87.94 87 ALA A N 1
ATOM 692 C CA . ALA A 1 87 ? -26.074 -7.085 32.805 1.00 87.94 87 ALA A CA 1
ATOM 693 C C . ALA A 1 87 ? -26.761 -8.104 31.871 1.00 87.94 87 ALA A C 1
ATOM 695 O O . ALA A 1 87 ? -26.214 -8.451 30.826 1.00 87.94 87 ALA A O 1
ATOM 696 N N . GLU A 1 88 ? -27.961 -8.558 32.238 1.00 87.88 88 GLU A N 1
ATOM 697 C CA . GLU A 1 88 ? -28.790 -9.479 31.455 1.00 87.88 88 GLU A CA 1
ATOM 698 C C . GLU A 1 88 ? -29.267 -8.844 30.143 1.00 87.88 88 GLU A C 1
ATOM 700 O O . GLU A 1 88 ? -29.129 -9.460 29.089 1.00 87.88 88 GLU A O 1
ATOM 705 N N . GLU A 1 89 ? -29.734 -7.590 30.180 1.00 85.94 89 GLU A N 1
ATOM 706 C CA . GLU A 1 89 ? -30.177 -6.868 28.980 1.00 85.94 89 GLU A CA 1
ATOM 707 C C . GLU A 1 89 ? -29.015 -6.638 28.008 1.00 85.94 89 GLU A C 1
ATOM 709 O O . GLU A 1 89 ? -29.159 -6.830 26.802 1.00 85.94 89 GLU A O 1
ATOM 714 N N . VAL A 1 90 ? -27.840 -6.265 28.527 1.00 85.62 90 VAL A N 1
ATOM 715 C CA . VAL A 1 90 ? -26.632 -6.056 27.710 1.00 85.62 90 VAL A CA 1
ATOM 716 C C . VAL A 1 90 ? -26.170 -7.367 27.073 1.00 85.62 90 VAL A C 1
ATOM 718 O O . VAL A 1 90 ? -25.792 -7.391 25.902 1.00 85.62 90 VAL A O 1
ATOM 721 N N . HIS A 1 91 ? -26.210 -8.468 27.828 1.00 87.06 91 HIS A N 1
ATOM 722 C CA . HIS A 1 91 ? -25.833 -9.782 27.321 1.00 87.06 91 HIS A CA 1
ATOM 723 C C . HIS A 1 91 ? -26.796 -10.278 26.241 1.00 87.06 91 HIS A C 1
ATOM 725 O O . HIS A 1 91 ? -26.339 -10.762 25.209 1.00 87.06 91 HIS A O 1
ATOM 731 N N . GLN A 1 92 ? -28.103 -10.116 26.456 1.00 88.69 92 GLN A N 1
ATOM 732 C CA . GLN A 1 92 ? -29.118 -10.524 25.494 1.00 88.69 92 GLN A CA 1
ATOM 733 C C . GLN A 1 92 ? -28.994 -9.739 24.185 1.00 88.69 92 GLN A C 1
ATOM 735 O O . GLN A 1 92 ? -28.909 -10.354 23.131 1.00 88.69 92 GLN A O 1
ATOM 740 N N . ARG A 1 93 ? -28.818 -8.410 24.249 1.00 86.81 93 ARG A N 1
ATOM 741 C CA . ARG A 1 93 ? -28.551 -7.590 23.051 1.00 86.81 93 ARG A CA 1
ATOM 742 C C . ARG A 1 93 ? -27.328 -8.068 22.268 1.00 86.81 93 ARG A C 1
ATOM 744 O O . ARG A 1 93 ? -27.319 -7.981 21.048 1.00 86.81 93 ARG A O 1
ATOM 751 N N . ARG A 1 94 ? -26.280 -8.536 22.954 1.00 87.12 94 ARG A N 1
ATOM 752 C CA . ARG A 1 94 ? -25.090 -9.081 22.289 1.00 87.12 94 ARG A CA 1
ATOM 753 C C . ARG A 1 94 ? -25.388 -10.411 21.597 1.00 87.12 94 ARG A C 1
ATOM 755 O O . ARG A 1 94 ? -24.945 -10.587 20.474 1.00 87.12 94 ARG A O 1
ATOM 762 N N . LEU A 1 95 ? -26.115 -11.316 22.254 1.00 88.31 95 LEU A N 1
ATOM 763 C CA . LEU A 1 95 ? -26.509 -12.596 21.655 1.00 88.31 95 LEU A CA 1
ATOM 764 C C . LEU A 1 95 ? -27.367 -12.378 20.403 1.00 88.31 95 LEU A C 1
ATOM 766 O O . LEU A 1 95 ? -27.054 -12.948 19.368 1.00 88.31 95 LEU A O 1
ATOM 770 N N . ASP A 1 96 ? -28.347 -11.474 20.472 1.00 88.00 96 ASP A N 1
ATOM 771 C CA . ASP A 1 96 ? -29.226 -11.154 19.340 1.00 88.00 96 ASP A CA 1
ATOM 772 C C . ASP A 1 96 ? -28.446 -10.596 18.121 1.00 88.00 96 ASP A C 1
ATOM 774 O O . ASP A 1 96 ? -28.879 -10.740 16.980 1.00 88.00 96 ASP A O 1
ATOM 778 N N . LEU A 1 97 ? -27.291 -9.947 18.341 1.00 86.81 97 LEU A N 1
ATOM 779 C CA . LEU A 1 97 ? -26.400 -9.452 17.277 1.00 86.81 97 LEU A CA 1
ATOM 780 C C . LEU A 1 97 ? -25.473 -10.537 16.703 1.00 86.81 97 LEU A C 1
ATOM 782 O O . LEU A 1 97 ? -24.934 -10.356 15.614 1.00 86.81 97 LEU A O 1
ATOM 786 N N . GLU A 1 98 ? -25.250 -11.628 17.437 1.00 89.38 98 GLU A N 1
ATOM 787 C CA . GLU A 1 98 ? -24.361 -12.737 17.065 1.00 89.38 98 GLU A CA 1
ATOM 788 C C . GLU A 1 98 ? -25.109 -13.879 16.336 1.00 89.38 98 GLU A C 1
ATOM 790 O O . GLU A 1 98 ? -24.491 -14.885 15.994 1.00 89.38 98 GLU A O 1
ATOM 795 N N . ASP A 1 99 ? -26.412 -13.729 16.064 1.00 86.88 99 ASP A N 1
ATOM 796 C CA . ASP A 1 99 ? -27.272 -14.761 15.453 1.00 86.88 99 ASP A CA 1
ATOM 797 C C . ASP A 1 99 ? -27.072 -14.950 13.929 1.00 86.88 99 ASP A C 1
ATOM 799 O O . ASP A 1 99 ? -27.673 -15.845 13.326 1.00 86.88 99 ASP A O 1
ATOM 803 N N . GLU A 1 100 ? -26.246 -14.127 13.277 1.00 88.25 100 GLU A N 1
ATOM 804 C CA . GLU A 1 100 ? -25.957 -14.251 11.843 1.00 88.25 100 GLU A CA 1
ATOM 805 C C . GLU A 1 100 ? -25.011 -15.434 11.556 1.00 88.25 100 GLU A C 1
ATOM 807 O O . GLU A 1 100 ? -23.947 -15.567 12.161 1.00 88.25 100 GLU A O 1
ATOM 812 N N . GLU A 1 101 ? -25.381 -16.301 10.606 1.00 88.81 101 GLU A N 1
ATOM 813 C CA . GLU A 1 101 ? -24.559 -17.450 10.209 1.00 88.81 101 GLU A CA 1
ATOM 814 C C . GLU A 1 101 ? -23.381 -16.990 9.324 1.00 88.81 101 GLU A C 1
ATOM 816 O O . GLU A 1 101 ? -23.611 -16.469 8.229 1.00 88.81 101 GLU A O 1
ATOM 821 N N . PRO A 1 102 ? -22.114 -17.176 9.748 1.00 88.69 102 PRO A N 1
ATOM 822 C CA . PRO A 1 102 ? -20.969 -16.701 8.982 1.00 88.69 102 PRO A CA 1
ATOM 823 C C . PRO A 1 102 ? -20.694 -17.595 7.765 1.00 88.69 102 PRO A C 1
ATOM 825 O O . PRO A 1 102 ? -20.425 -18.790 7.904 1.00 88.69 102 PRO A O 1
ATOM 828 N N . ASP A 1 103 ? -20.665 -17.002 6.572 1.00 90.75 103 ASP A N 1
ATOM 829 C CA . ASP A 1 103 ? -20.171 -17.663 5.363 1.00 90.75 103 ASP A CA 1
ATOM 830 C C . ASP A 1 103 ? -18.646 -17.514 5.247 1.00 90.75 103 ASP A C 1
ATOM 832 O O . ASP A 1 103 ? -18.102 -16.411 5.235 1.00 90.75 103 ASP A O 1
ATOM 836 N N . VAL A 1 104 ? -17.944 -18.645 5.163 1.00 90.50 104 VAL A N 1
ATOM 837 C CA . VAL A 1 10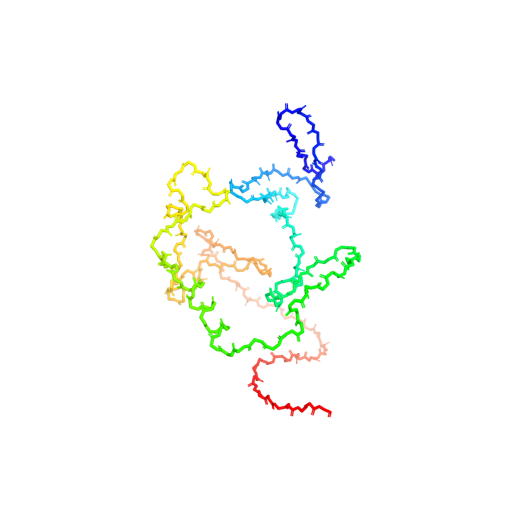4 ? -16.479 -18.719 5.016 1.00 90.50 104 VAL A CA 1
ATOM 838 C C . VAL A 1 104 ? -16.043 -19.326 3.679 1.00 90.50 104 VAL A C 1
ATOM 840 O O . VAL A 1 104 ? -14.848 -19.539 3.463 1.00 90.50 104 VAL A O 1
ATOM 843 N N . LEU A 1 105 ? -16.995 -19.666 2.805 1.00 90.69 105 LEU A N 1
ATOM 844 C CA . LEU A 1 105 ? -16.748 -20.372 1.546 1.00 90.69 105 LEU A CA 1
ATOM 845 C C . LEU A 1 105 ? -16.946 -19.477 0.322 1.00 90.69 105 LEU A C 1
ATOM 847 O O . LEU A 1 105 ? -16.263 -19.688 -0.684 1.00 90.69 105 LEU A O 1
ATOM 851 N N . THR A 1 106 ? -17.857 -18.504 0.384 1.00 88.69 106 THR A N 1
ATOM 852 C CA . THR A 1 106 ? -18.077 -17.579 -0.733 1.00 88.69 106 THR A CA 1
ATOM 853 C C . THR A 1 106 ? -16.864 -16.678 -0.935 1.00 88.69 106 THR A C 1
ATOM 855 O O . THR A 1 106 ? -16.345 -16.061 -0.007 1.00 88.69 106 THR A O 1
ATOM 858 N N . ILE A 1 107 ? -16.390 -16.621 -2.180 1.00 85.12 107 ILE A N 1
ATOM 859 C CA . ILE A 1 107 ? -15.274 -15.770 -2.587 1.00 85.12 107 ILE A CA 1
ATOM 860 C C . ILE A 1 107 ? -15.862 -14.579 -3.327 1.00 85.12 107 ILE A C 1
ATOM 862 O O . ILE A 1 107 ? -16.265 -14.698 -4.486 1.00 85.12 107 ILE A O 1
ATOM 866 N N . ASP A 1 108 ? -15.908 -13.439 -2.648 1.00 80.75 108 ASP A N 1
ATOM 867 C CA . ASP A 1 108 ? -16.380 -12.201 -3.251 1.00 80.75 108 ASP A CA 1
ATOM 868 C C . ASP A 1 108 ? -15.413 -11.721 -4.344 1.00 80.75 108 ASP A C 1
ATOM 870 O O . ASP A 1 108 ? -14.188 -11.774 -4.167 1.00 80.75 108 ASP A O 1
ATOM 874 N N . PRO A 1 109 ? -15.926 -11.214 -5.480 1.00 72.75 109 PRO A N 1
ATOM 875 C CA . PRO A 1 109 ? -15.080 -10.586 -6.478 1.00 72.75 109 PRO A CA 1
ATOM 876 C C . PRO A 1 109 ? -14.437 -9.333 -5.875 1.00 72.75 109 PRO A C 1
ATOM 878 O O . PRO A 1 109 ? -15.115 -8.431 -5.378 1.00 72.75 109 PRO A O 1
ATOM 881 N N . VAL A 1 110 ? -13.109 -9.246 -5.934 1.00 68.25 110 VAL A N 1
ATOM 882 C CA . VAL A 1 110 ? -12.395 -8.051 -5.479 1.00 68.25 110 VAL A CA 1
ATOM 883 C C . VAL A 1 110 ? -12.749 -6.892 -6.406 1.00 68.25 110 VAL A C 1
ATOM 885 O O . VAL A 1 110 ? -12.509 -6.928 -7.616 1.00 68.25 110 VAL A O 1
ATOM 888 N N . LYS A 1 111 ? -13.310 -5.829 -5.829 1.00 65.88 111 LYS A N 1
ATOM 889 C CA . LYS A 1 111 ? -13.683 -4.617 -6.561 1.00 65.88 111 LYS A CA 1
ATOM 890 C C . LYS A 1 111 ? -12.472 -4.053 -7.316 1.00 65.88 111 LYS A C 1
ATOM 892 O O . LYS A 1 111 ? -11.471 -3.691 -6.703 1.00 65.88 111 LYS A O 1
ATOM 897 N N . GLY A 1 112 ? -12.591 -3.952 -8.639 1.00 61.78 112 GLY A N 1
ATOM 898 C CA . GLY A 1 112 ? -11.527 -3.492 -9.540 1.00 61.78 112 GLY A CA 1
ATOM 899 C C . GLY A 1 112 ? -10.790 -4.614 -10.274 1.00 61.78 112 GLY A C 1
ATOM 900 O O . GLY A 1 112 ? -10.117 -4.335 -11.257 1.00 61.78 112 GLY A O 1
ATOM 901 N N . GLU A 1 113 ? -10.956 -5.876 -9.876 1.00 59.72 113 GLU A N 1
ATOM 902 C CA . GLU A 1 113 ? -10.353 -7.043 -10.541 1.00 59.72 113 GLU A CA 1
ATOM 903 C C . GLU A 1 113 ? -11.281 -7.684 -11.588 1.00 59.72 113 GLU A C 1
ATOM 905 O O . GLU A 1 113 ? -11.096 -8.837 -11.974 1.00 59.72 113 GLU A O 1
ATOM 910 N N . GLU A 1 114 ? -12.253 -6.917 -12.093 1.00 54.44 114 GLU A N 1
ATOM 911 C CA . GLU A 1 114 ? -13.154 -7.276 -13.197 1.00 54.44 114 GLU A CA 1
ATOM 912 C C . GLU A 1 114 ? -12.412 -7.220 -14.548 1.00 54.44 114 GLU A C 1
ATOM 914 O O . GLU A 1 114 ? -12.736 -6.453 -15.453 1.00 54.44 114 GLU A O 1
ATOM 919 N N . GLY A 1 115 ? -11.347 -8.013 -14.660 1.00 53.47 115 GLY A N 1
ATOM 920 C CA . GLY A 1 115 ? -10.696 -8.355 -15.916 1.00 53.47 115 GLY A CA 1
ATOM 921 C C . GLY A 1 115 ? -11.261 -9.666 -16.459 1.00 53.47 115 GLY A C 1
ATOM 922 O O . GLY A 1 115 ? -11.513 -10.607 -15.708 1.00 53.47 115 GLY A O 1
ATOM 923 N N . ASP A 1 116 ? -11.456 -9.708 -17.773 1.00 50.97 116 ASP A N 1
ATOM 924 C CA . ASP A 1 116 ? -12.037 -10.794 -18.568 1.00 50.97 116 ASP A CA 1
ATOM 925 C C . ASP A 1 116 ? -11.201 -12.093 -18.511 1.00 50.97 116 ASP A C 1
ATOM 927 O O . ASP A 1 116 ? -10.458 -12.397 -19.437 1.00 50.97 116 ASP A O 1
ATOM 931 N N . ALA A 1 117 ? -11.239 -12.810 -17.380 1.00 46.78 117 ALA A N 1
ATOM 932 C CA . ALA A 1 117 ? -10.841 -14.216 -17.210 1.00 46.78 117 ALA A CA 1
ATOM 933 C C . ALA A 1 117 ? -10.990 -14.653 -15.736 1.00 46.78 117 ALA A C 1
ATOM 935 O O . ALA A 1 117 ? -10.013 -14.740 -14.998 1.00 46.78 117 ALA A O 1
ATOM 936 N N . GLY A 1 118 ? -12.214 -14.952 -15.290 1.00 47.44 118 GLY A N 1
ATOM 937 C CA . GLY A 1 118 ? -12.432 -15.790 -14.100 1.00 47.44 118 GLY A CA 1
ATOM 938 C C . GLY A 1 118 ? -11.984 -15.230 -12.741 1.00 47.44 118 GLY A C 1
ATOM 939 O O . GLY A 1 118 ? -11.796 -16.013 -11.812 1.00 47.44 118 GLY A O 1
ATOM 940 N N . GLY A 1 119 ? -11.837 -13.909 -12.598 1.00 53.38 119 GLY A N 1
ATOM 941 C CA . GLY A 1 119 ? -11.434 -13.284 -11.336 1.00 53.38 119 GLY A CA 1
ATOM 942 C C . GLY A 1 119 ? -10.030 -13.702 -10.882 1.00 53.38 119 GLY A C 1
ATOM 943 O O . GLY A 1 119 ? -9.393 -14.603 -11.427 1.00 53.38 119 GLY A O 1
ATOM 944 N N . THR A 1 120 ? -9.503 -13.053 -9.851 1.00 54.62 120 THR A N 1
ATOM 945 C CA . THR A 1 120 ? -8.151 -13.318 -9.327 1.00 54.62 120 THR A CA 1
ATOM 946 C C . THR A 1 120 ? -7.887 -14.757 -8.899 1.00 54.62 120 THR A C 1
ATOM 948 O O . THR A 1 120 ? -6.724 -15.144 -8.788 1.00 54.62 120 THR A O 1
ATOM 951 N N . LEU A 1 121 ? -8.931 -15.575 -8.743 1.00 57.31 121 LEU A N 1
ATOM 952 C CA . LEU A 1 121 ? -8.821 -17.021 -8.555 1.00 57.31 121 LEU A CA 1
ATOM 953 C C . LEU A 1 121 ? -8.015 -17.717 -9.659 1.00 57.31 121 LEU A C 1
ATOM 955 O O . LEU A 1 121 ? -7.357 -18.721 -9.388 1.00 57.31 121 LEU A O 1
ATOM 959 N N . HIS A 1 122 ? -8.027 -17.176 -10.879 1.00 63.16 122 HIS A N 1
ATOM 960 C CA . HIS A 1 122 ? -7.319 -17.735 -12.030 1.00 63.16 122 HIS A CA 1
ATOM 961 C C . HIS A 1 122 ? -6.132 -16.889 -12.509 1.00 63.16 122 HIS A C 1
ATOM 963 O O . HIS A 1 122 ? -5.496 -17.238 -13.507 1.00 63.16 122 HIS A O 1
ATOM 969 N N . ALA A 1 123 ? -5.783 -15.810 -11.801 1.00 74.38 123 ALA A N 1
ATOM 970 C CA . ALA A 1 123 ? -4.584 -15.049 -12.122 1.00 74.38 123 ALA A CA 1
ATOM 971 C C . ALA A 1 123 ? -3.342 -15.930 -11.910 1.00 74.38 123 ALA A C 1
ATOM 973 O O . ALA A 1 123 ? -3.151 -16.528 -10.848 1.00 74.38 123 ALA A O 1
ATOM 974 N N . PHE A 1 124 ? -2.481 -16.016 -12.927 1.00 86.19 124 PHE A N 1
ATOM 975 C CA . PHE A 1 124 ? -1.233 -16.761 -12.808 1.00 86.19 124 PHE A CA 1
ATOM 976 C C . PHE A 1 124 ? -0.387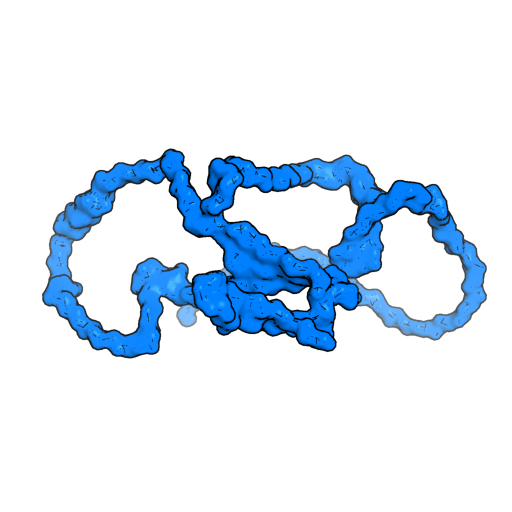 -16.183 -11.668 1.00 86.19 124 PHE A C 1
ATOM 978 O O . PHE A 1 124 ? 0.011 -15.018 -11.691 1.00 86.19 124 PHE A O 1
ATOM 985 N N . ARG A 1 125 ? -0.076 -17.022 -10.679 1.00 86.44 125 ARG A N 1
ATOM 986 C CA . ARG A 1 125 ? 0.839 -16.688 -9.591 1.00 86.44 125 ARG A CA 1
ATOM 987 C C . ARG A 1 125 ? 2.199 -17.298 -9.891 1.00 86.44 125 ARG A C 1
ATOM 989 O O . ARG A 1 125 ? 2.320 -18.517 -9.959 1.00 86.44 125 ARG A O 1
ATOM 996 N N . MET A 1 126 ? 3.217 -16.451 -10.043 1.00 87.00 126 MET A N 1
ATOM 997 C CA . MET A 1 126 ? 4.592 -16.902 -10.264 1.00 87.00 126 MET A CA 1
ATOM 998 C C . MET A 1 126 ? 5.028 -17.851 -9.128 1.00 87.00 126 MET A C 1
ATOM 1000 O O . MET A 1 126 ? 4.993 -17.439 -7.963 1.00 87.00 126 MET A O 1
ATOM 1004 N N . PRO A 1 127 ? 5.421 -19.104 -9.431 1.00 89.88 127 PRO A N 1
ATOM 1005 C CA . PRO A 1 127 ? 5.920 -20.033 -8.425 1.00 89.88 127 PRO A CA 1
ATOM 1006 C C . PRO A 1 127 ? 7.196 -19.508 -7.766 1.00 89.88 127 PRO A C 1
ATOM 1008 O O . PRO A 1 127 ? 8.049 -18.911 -8.422 1.00 89.88 127 PRO A O 1
ATOM 1011 N N . VAL A 1 128 ? 7.336 -19.760 -6.467 1.00 86.19 128 VAL A N 1
ATOM 1012 C CA . VAL A 1 128 ? 8.568 -19.462 -5.730 1.00 86.19 128 VAL A CA 1
ATOM 1013 C C . VAL A 1 128 ? 9.497 -20.668 -5.841 1.00 86.19 128 VAL A C 1
ATOM 1015 O O . VAL A 1 128 ? 9.081 -21.790 -5.558 1.00 86.19 128 VAL A O 1
ATOM 1018 N N . LEU A 1 129 ? 10.748 -20.445 -6.246 1.00 84.56 129 LEU A N 1
ATOM 1019 C CA . LEU A 1 129 ? 11.786 -21.477 -6.240 1.00 84.56 129 LEU A CA 1
ATOM 1020 C C . LEU A 1 129 ? 12.266 -21.686 -4.799 1.00 84.56 129 LEU A C 1
ATOM 1022 O O . LEU A 1 129 ? 12.863 -20.781 -4.219 1.00 84.56 129 LEU A O 1
ATOM 1026 N N . LEU A 1 130 ? 11.975 -22.850 -4.215 1.00 80.62 130 LEU A N 1
ATOM 1027 C CA . LEU A 1 130 ? 12.354 -23.170 -2.832 1.00 80.62 130 LEU A CA 1
ATOM 1028 C C . LEU A 1 130 ? 13.825 -23.597 -2.715 1.00 80.62 130 LEU A C 1
ATOM 1030 O O . LEU A 1 130 ? 14.475 -23.260 -1.731 1.00 80.62 130 LEU A O 1
ATOM 1034 N N . ASP A 1 131 ? 14.366 -24.228 -3.758 1.00 80.06 131 ASP A N 1
ATOM 1035 C CA . ASP A 1 131 ? 15.715 -24.809 -3.762 1.00 80.06 131 ASP A CA 1
ATOM 1036 C C . ASP A 1 131 ? 16.748 -23.873 -4.416 1.00 80.06 131 ASP A C 1
ATOM 1038 O O . ASP A 1 131 ? 17.727 -24.316 -5.014 1.00 80.06 131 ASP A O 1
ATOM 1042 N N . ILE A 1 132 ? 16.540 -22.550 -4.348 1.00 72.31 132 ILE A N 1
ATOM 1043 C CA . ILE A 1 132 ? 17.412 -21.581 -5.036 1.00 72.31 132 ILE A CA 1
ATOM 1044 C C . ILE A 1 132 ? 18.870 -21.652 -4.558 1.00 72.31 132 ILE A C 1
ATOM 1046 O O . ILE A 1 132 ? 19.774 -21.370 -5.334 1.00 72.31 132 ILE A O 1
ATOM 1050 N N . SER A 1 133 ? 19.093 -22.087 -3.314 1.00 69.75 133 SER A N 1
ATOM 1051 C CA . SER A 1 133 ? 20.424 -22.308 -2.740 1.00 69.75 133 SER A CA 1
ATOM 1052 C C . SER A 1 133 ? 21.106 -23.588 -3.225 1.00 69.75 133 SER A C 1
ATOM 1054 O O . SER A 1 133 ? 22.315 -23.720 -3.080 1.00 69.75 133 SER A O 1
ATOM 1056 N N . GLU A 1 134 ? 20.345 -24.546 -3.756 1.00 65.94 134 GLU A N 1
ATOM 1057 C CA . GLU A 1 134 ? 20.871 -25.780 -4.358 1.00 65.94 134 GLU A CA 1
ATOM 1058 C C . GLU A 1 134 ? 20.988 -25.656 -5.885 1.00 65.94 134 GLU A C 1
ATOM 1060 O O . GLU A 1 134 ? 21.563 -26.516 -6.551 1.00 65.94 134 GLU A O 1
ATOM 1065 N N . SER A 1 135 ? 20.458 -24.568 -6.449 1.00 65.06 135 SER A N 1
ATOM 1066 C CA . SER A 1 135 ? 20.544 -24.265 -7.867 1.00 65.06 135 SER A CA 1
ATOM 1067 C C . SER A 1 135 ? 21.919 -23.686 -8.196 1.00 65.06 135 SER A C 1
ATOM 1069 O O . SER A 1 135 ? 22.251 -22.570 -7.796 1.00 65.06 135 SER A O 1
ATOM 1071 N N . GLU A 1 136 ? 22.678 -24.391 -9.039 1.00 61.69 136 GLU A N 1
ATOM 1072 C CA . GLU A 1 136 ? 23.951 -23.938 -9.636 1.00 61.69 136 GLU A CA 1
ATOM 1073 C C . GLU A 1 136 ? 23.816 -22.625 -10.450 1.00 61.69 136 GLU A C 1
ATOM 1075 O O . GLU A 1 136 ? 24.784 -22.104 -10.995 1.00 61.69 136 GLU A O 1
ATOM 1080 N N . SER A 1 137 ? 22.616 -22.037 -10.525 1.00 63.38 137 SER A N 1
ATOM 1081 C CA . SER A 1 137 ? 22.359 -20.746 -11.162 1.00 63.38 137 SER A CA 1
ATOM 1082 C C . SER A 1 137 ? 23.006 -19.546 -10.467 1.00 63.38 137 SER A C 1
ATOM 1084 O O . SER A 1 137 ? 23.028 -18.474 -11.068 1.00 63.38 137 SER A O 1
ATOM 1086 N N . GLU A 1 138 ? 23.528 -19.672 -9.241 1.00 59.06 138 GLU A N 1
ATOM 1087 C CA . GLU A 1 138 ? 24.351 -18.598 -8.655 1.00 59.06 138 GLU A CA 1
ATOM 1088 C C . GLU A 1 138 ? 25.574 -18.293 -9.538 1.00 59.06 138 GLU A C 1
ATOM 1090 O O . GLU A 1 138 ? 25.924 -17.128 -9.734 1.00 59.06 138 GLU A O 1
ATOM 1095 N N . ASP A 1 139 ? 26.132 -19.313 -10.201 1.00 61.41 139 ASP A N 1
ATOM 1096 C CA . ASP A 1 139 ? 27.210 -19.148 -11.176 1.00 61.41 139 ASP A CA 1
ATOM 1097 C C . ASP A 1 139 ? 26.734 -18.553 -12.505 1.00 61.41 139 ASP A C 1
ATOM 1099 O O . ASP A 1 139 ? 27.546 -18.117 -13.320 1.00 61.41 139 ASP A O 1
ATOM 1103 N N . ASP A 1 140 ? 25.435 -18.454 -12.739 1.00 64.81 140 ASP A N 1
ATOM 1104 C CA . ASP A 1 140 ? 24.891 -17.783 -13.911 1.00 64.81 140 ASP A CA 1
ATOM 1105 C C . ASP A 1 140 ? 24.623 -16.303 -13.639 1.00 64.81 140 ASP A C 1
ATOM 1107 O O . ASP A 1 140 ? 24.312 -15.589 -14.583 1.00 64.81 140 ASP A O 1
ATOM 1111 N N . ILE A 1 141 ? 24.748 -15.795 -12.409 1.00 65.38 141 ILE A N 1
ATOM 1112 C CA . ILE A 1 141 ? 24.342 -14.427 -12.070 1.00 65.38 141 ILE A CA 1
ATOM 1113 C C . ILE A 1 141 ? 25.558 -13.596 -11.648 1.00 65.38 141 ILE A C 1
ATOM 1115 O O . ILE A 1 141 ? 26.142 -13.781 -10.587 1.00 65.38 141 ILE A O 1
ATOM 1119 N N . VAL A 1 142 ? 25.935 -12.622 -12.478 1.00 64.88 142 VAL A N 1
ATOM 1120 C CA . VAL A 1 142 ? 27.018 -11.679 -12.173 1.00 64.88 142 VAL A CA 1
ATOM 1121 C C . VAL A 1 142 ? 26.426 -10.384 -11.636 1.00 64.88 142 VAL A C 1
ATOM 1123 O O . VAL A 1 142 ? 25.550 -9.776 -12.257 1.00 64.88 142 VAL A O 1
ATOM 1126 N N . ALA A 1 143 ? 26.930 -9.944 -10.483 1.00 68.94 143 ALA A N 1
ATOM 1127 C CA . ALA A 1 143 ? 26.687 -8.601 -9.980 1.00 68.94 143 ALA A CA 1
ATOM 1128 C C . ALA A 1 143 ? 27.374 -7.586 -10.907 1.00 68.94 143 A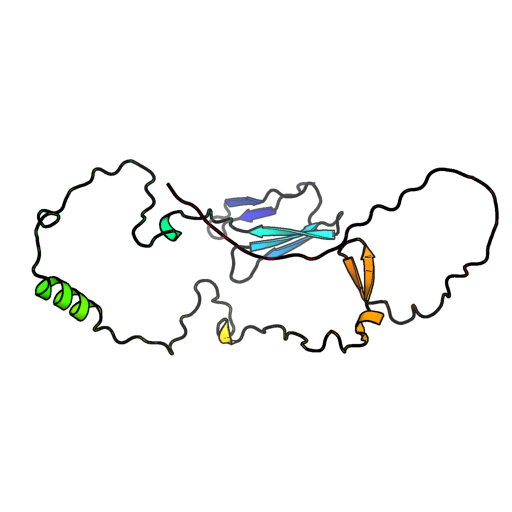LA A C 1
ATOM 1130 O O . ALA A 1 143 ? 28.595 -7.590 -11.054 1.00 68.94 143 ALA A O 1
ATOM 1131 N N . VAL A 1 144 ? 26.583 -6.728 -11.550 1.00 72.00 144 VAL A N 1
ATOM 1132 C CA . VAL A 1 144 ? 27.064 -5.672 -12.462 1.00 72.00 144 VAL A CA 1
ATOM 1133 C C . VAL A 1 144 ? 27.144 -4.315 -11.752 1.00 72.00 144 VAL A C 1
ATOM 1135 O O . VAL A 1 144 ? 27.781 -3.388 -12.239 1.00 72.00 144 VAL A O 1
ATOM 1138 N N . GLY A 1 145 ? 26.546 -4.202 -10.566 1.00 70.75 145 GLY A N 1
ATOM 1139 C CA . GLY A 1 145 ? 26.590 -3.015 -9.720 1.00 70.75 145 GLY A CA 1
ATOM 1140 C C . GLY A 1 145 ? 25.855 -3.242 -8.396 1.00 70.75 145 GLY A C 1
ATOM 1141 O O . GLY A 1 145 ? 25.287 -4.318 -8.188 1.00 70.75 145 GLY A O 1
ATOM 1142 N N . PRO A 1 146 ? 25.850 -2.252 -7.489 1.00 62.44 146 PRO A N 1
ATOM 1143 C CA . PRO A 1 146 ? 25.131 -2.358 -6.224 1.00 62.44 146 PRO A CA 1
ATOM 1144 C C . PRO A 1 146 ? 23.626 -2.547 -6.477 1.00 62.44 146 PRO A C 1
ATOM 1146 O O . PRO A 1 146 ? 22.959 -1.644 -6.970 1.00 62.44 146 PRO A O 1
ATOM 1149 N N . GLY A 1 147 ? 23.111 -3.743 -6.168 1.00 64.19 147 GLY A N 1
ATOM 1150 C CA . GLY A 1 147 ? 21.706 -4.131 -6.363 1.00 64.19 147 GLY A CA 1
ATOM 1151 C C . GLY A 1 147 ? 21.344 -4.647 -7.763 1.00 64.19 147 GLY A C 1
ATOM 1152 O O . GLY A 1 147 ? 20.215 -5.085 -7.963 1.00 64.19 147 GLY A O 1
ATOM 1153 N N . THR A 1 148 ? 22.282 -4.654 -8.715 1.00 70.50 148 THR A N 1
ATOM 1154 C CA . THR A 1 148 ? 22.016 -5.064 -10.103 1.00 70.50 148 THR A CA 1
ATOM 1155 C C . THR A 1 148 ? 22.673 -6.404 -10.404 1.00 70.50 148 THR A C 1
ATOM 1157 O O . THR A 1 148 ? 23.890 -6.497 -10.576 1.00 70.50 148 THR A O 1
ATOM 1160 N N . MET A 1 149 ? 21.853 -7.445 -10.514 1.00 74.19 149 MET A N 1
ATOM 1161 C CA . MET A 1 149 ? 22.252 -8.792 -10.918 1.00 74.19 149 MET A CA 1
ATOM 1162 C C . MET A 1 149 ? 21.859 -9.037 -12.380 1.00 74.19 149 MET A C 1
ATOM 1164 O O . MET A 1 149 ? 20.741 -8.719 -12.784 1.00 74.19 149 MET A O 1
ATOM 1168 N N . ARG A 1 150 ? 22.765 -9.591 -13.194 1.00 69.38 150 ARG A N 1
ATOM 1169 C CA . ARG A 1 150 ? 22.471 -9.986 -14.583 1.00 69.38 150 ARG A CA 1
ATOM 1170 C C . ARG A 1 150 ? 22.882 -11.428 -14.815 1.00 69.38 150 ARG A C 1
ATOM 1172 O O . ARG A 1 150 ? 23.939 -11.851 -14.355 1.00 69.38 150 ARG A O 1
ATOM 1179 N N . ARG A 1 151 ? 22.080 -12.160 -15.589 1.00 70.31 151 ARG A N 1
ATOM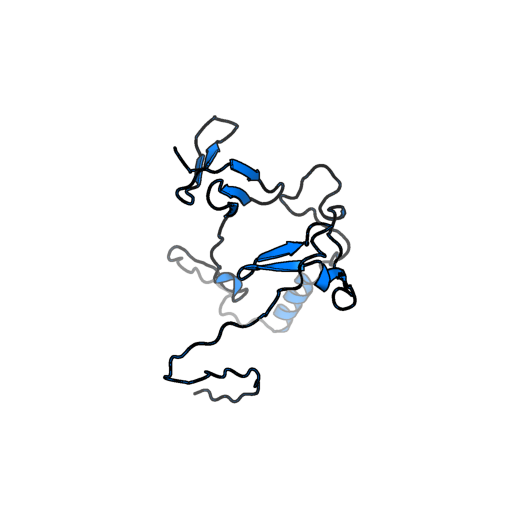 1180 C CA . ARG A 1 151 ? 22.471 -13.486 -16.062 1.00 70.31 151 ARG A CA 1
ATOM 1181 C C . ARG A 1 151 ? 23.676 -13.360 -17.007 1.00 70.31 151 ARG A C 1
ATOM 1183 O O . ARG A 1 151 ? 23.630 -12.548 -17.934 1.00 70.31 151 ARG A O 1
ATOM 1190 N N . ARG A 1 152 ? 24.739 -14.141 -16.800 1.00 66.56 152 ARG A N 1
ATOM 1191 C CA . ARG A 1 152 ? 25.860 -14.282 -17.732 1.00 66.56 152 ARG A CA 1
ATOM 1192 C C . ARG A 1 152 ? 25.310 -14.754 -19.070 1.00 66.56 152 ARG A C 1
ATOM 1194 O O . ARG A 1 152 ? 24.573 -15.732 -19.156 1.00 66.56 152 ARG A O 1
ATOM 1201 N N . SER A 1 153 ? 25.668 -14.041 -20.129 1.00 68.19 153 SER A N 1
ATOM 1202 C CA . SER A 1 153 ? 25.396 -14.473 -21.493 1.00 68.19 153 SER A CA 1
ATOM 1203 C C . SER A 1 153 ? 26.126 -15.798 -21.769 1.00 68.19 153 SER A C 1
ATOM 1205 O O . SER A 1 153 ? 27.313 -15.905 -21.430 1.00 68.19 153 SER A O 1
ATOM 1207 N N . PRO A 1 154 ? 25.465 -16.791 -22.397 1.00 60.09 154 PRO A N 1
ATOM 1208 C CA . PRO A 1 154 ? 26.100 -18.054 -22.762 1.00 60.09 154 PRO A CA 1
ATOM 1209 C C . PRO A 1 154 ? 27.372 -17.791 -23.582 1.00 60.09 154 PRO A C 1
ATOM 1211 O O . PRO A 1 154 ? 27.303 -17.157 -24.632 1.00 60.09 154 PRO A O 1
ATOM 1214 N N . GLY A 1 155 ? 28.534 -18.235 -23.091 1.00 60.62 155 GLY A N 1
ATOM 1215 C CA . GLY A 1 155 ? 29.824 -18.072 -23.780 1.00 60.62 155 GLY A CA 1
ATOM 1216 C C . GLY A 1 155 ? 30.842 -17.125 -23.131 1.00 60.62 155 GLY A C 1
ATOM 1217 O O . GLY A 1 155 ? 31.954 -17.028 -23.638 1.00 60.62 155 GLY A O 1
ATOM 1218 N N . ALA A 1 156 ? 30.539 -16.493 -21.990 1.00 60.16 156 ALA A N 1
ATOM 1219 C CA . ALA A 1 156 ? 31.507 -15.667 -21.243 1.00 60.16 156 ALA A CA 1
ATOM 1220 C C . ALA A 1 156 ? 32.597 -16.474 -20.485 1.00 60.16 156 ALA A C 1
ATOM 1222 O O . ALA A 1 156 ? 33.401 -15.912 -19.746 1.00 60.16 156 ALA A O 1
ATOM 1223 N N . TRP A 1 157 ? 32.641 -17.799 -20.663 1.00 51.59 157 TRP A N 1
ATOM 1224 C CA . TRP A 1 157 ? 33.599 -18.716 -20.038 1.00 51.59 157 TRP A CA 1
ATOM 1225 C C . TRP A 1 157 ? 34.932 -18.732 -20.800 1.00 51.59 157 TRP A C 1
ATOM 1227 O O . TRP A 1 157 ? 35.294 -19.727 -21.424 1.00 51.59 157 TRP A O 1
ATOM 1237 N N . LYS A 1 158 ? 35.639 -17.605 -20.845 1.00 46.31 158 LYS A N 1
ATOM 1238 C CA . LYS A 1 158 ? 37.021 -17.525 -21.345 1.00 46.31 158 LYS A CA 1
ATOM 1239 C C . LYS A 1 158 ? 37.549 -16.126 -21.073 1.00 46.31 158 LYS A C 1
ATOM 1241 O O . LYS A 1 158 ? 37.432 -15.273 -21.929 1.00 46.31 158 LYS A O 1
ATOM 1246 N N . ASP A 1 159 ? 38.059 -15.912 -19.866 1.00 44.16 159 ASP A N 1
ATOM 1247 C CA . ASP A 1 159 ? 39.197 -15.027 -19.605 1.00 44.16 159 ASP A CA 1
ATOM 1248 C C . ASP A 1 159 ? 39.660 -15.267 -18.159 1.00 44.16 159 ASP A C 1
ATOM 1250 O O . ASP A 1 159 ? 39.039 -14.776 -17.213 1.00 44.16 159 ASP A O 1
ATOM 1254 N N . PRO A 1 160 ? 40.719 -16.068 -17.929 1.00 47.16 160 PRO A N 1
ATOM 1255 C CA . PRO A 1 160 ? 41.397 -16.043 -16.645 1.00 47.16 160 PRO A CA 1
ATOM 1256 C C . PRO A 1 160 ? 41.988 -14.642 -16.472 1.00 47.16 160 PRO A C 1
ATOM 1258 O O . PRO A 1 160 ? 42.838 -14.222 -17.257 1.00 47.16 160 PRO A O 1
ATOM 1261 N N . VAL A 1 161 ? 41.522 -13.914 -15.454 1.00 48.81 161 VAL A N 1
ATOM 1262 C CA . VAL A 1 161 ? 42.097 -12.628 -15.048 1.00 48.81 161 VAL A CA 1
ATOM 1263 C C . VAL A 1 161 ? 43.572 -12.872 -14.733 1.00 48.81 161 VAL A C 1
ATOM 1265 O O . VAL A 1 161 ? 43.930 -13.438 -13.701 1.00 48.81 161 VAL A O 1
ATOM 1268 N N . ASN A 1 162 ? 44.424 -12.509 -15.688 1.00 40.44 162 ASN A N 1
ATOM 1269 C CA . ASN A 1 162 ? 45.861 -12.686 -15.630 1.00 40.44 162 ASN A CA 1
ATOM 1270 C C . ASN A 1 162 ? 46.443 -11.682 -14.627 1.00 40.44 162 ASN A C 1
ATOM 1272 O O . ASN A 1 162 ? 46.772 -10.550 -14.974 1.00 40.44 162 ASN A O 1
ATOM 1276 N N . ASN A 1 163 ? 46.543 -12.099 -13.367 1.00 35.62 163 ASN A N 1
ATOM 1277 C CA . ASN A 1 163 ? 47.287 -11.387 -12.339 1.00 35.62 163 ASN A CA 1
ATOM 1278 C C . ASN A 1 163 ? 48.784 -11.707 -12.502 1.00 35.62 163 ASN A C 1
ATOM 1280 O O . ASN A 1 163 ? 49.339 -12.546 -11.795 1.00 35.62 163 ASN A O 1
ATOM 1284 N N . THR A 1 164 ? 49.429 -11.074 -13.483 1.00 42.91 164 THR A N 1
ATOM 1285 C CA . THR A 1 164 ? 50.893 -11.068 -13.632 1.00 42.91 164 THR A CA 1
ATOM 1286 C C . THR A 1 164 ? 51.423 -9.686 -13.307 1.00 42.91 164 THR A C 1
ATOM 1288 O O . THR A 1 164 ? 50.945 -8.685 -13.837 1.00 42.91 164 THR A O 1
ATOM 1291 N N . GLY A 1 165 ? 52.387 -9.659 -12.392 1.00 34.03 165 GLY A N 1
ATOM 1292 C CA . GLY A 1 165 ? 52.797 -8.473 -11.668 1.00 34.03 165 GLY A CA 1
ATOM 1293 C C . GLY A 1 165 ? 53.507 -7.402 -12.487 1.00 34.03 165 GLY A C 1
ATOM 1294 O O . GLY A 1 165 ? 54.181 -7.664 -13.479 1.00 34.03 165 GLY A O 1
ATOM 1295 N N . ALA A 1 166 ? 53.429 -6.190 -11.952 1.00 37.81 166 ALA A N 1
ATOM 1296 C CA . ALA A 1 166 ? 54.455 -5.177 -12.101 1.00 37.81 166 ALA A CA 1
ATOM 1297 C C . ALA A 1 166 ? 54.581 -4.442 -10.761 1.00 37.81 166 ALA A C 1
ATOM 1299 O O . ALA A 1 166 ? 53.693 -3.716 -10.322 1.00 37.81 166 ALA A O 1
ATOM 1300 N N . SER A 1 167 ? 55.694 -4.717 -10.091 1.00 34.88 167 SER A N 1
ATOM 1301 C CA . SER A 1 167 ? 56.224 -4.004 -8.937 1.00 34.88 167 SER A CA 1
ATOM 1302 C C . SER A 1 167 ? 56.407 -2.513 -9.231 1.00 34.88 167 SER A C 1
ATOM 1304 O O . SER A 1 167 ? 57.022 -2.188 -10.246 1.00 34.88 167 SER A O 1
ATOM 1306 N N . ASN A 1 168 ? 55.974 -1.631 -8.325 1.00 41.00 168 ASN A N 1
ATOM 1307 C CA . ASN A 1 168 ? 56.804 -0.539 -7.793 1.00 41.00 168 ASN A CA 1
ATOM 1308 C C . ASN A 1 168 ? 56.056 0.316 -6.754 1.00 41.00 168 ASN A C 1
ATOM 1310 O O . ASN A 1 168 ? 55.070 0.964 -7.074 1.00 41.00 168 ASN A O 1
ATOM 1314 N N . GLY A 1 169 ? 56.612 0.322 -5.536 1.00 37.81 169 GLY A N 1
ATOM 1315 C CA . GLY A 1 169 ? 56.890 1.499 -4.702 1.00 37.81 169 GLY A CA 1
ATOM 1316 C C . GLY A 1 169 ? 55.757 2.452 -4.313 1.00 37.81 169 GLY A C 1
ATOM 1317 O O . GLY A 1 169 ? 55.272 3.216 -5.138 1.00 37.81 169 GLY A O 1
ATOM 1318 N N . GLY A 1 170 ? 55.477 2.537 -3.009 1.00 37.72 170 GLY A N 1
ATOM 1319 C CA . GLY A 1 170 ? 54.787 3.694 -2.435 1.00 37.72 170 GLY A CA 1
ATOM 1320 C C . GLY A 1 170 ? 54.116 3.402 -1.103 1.00 37.72 170 GLY A C 1
ATOM 1321 O O . GLY A 1 170 ? 52.951 3.032 -1.058 1.00 37.72 170 GLY A O 1
ATOM 1322 N N . GLU A 1 171 ? 54.874 3.557 -0.023 1.00 38.47 171 GLU A N 1
ATOM 1323 C CA . GLU A 1 171 ? 54.420 3.513 1.366 1.00 38.47 171 GLU A CA 1
ATOM 1324 C C . GLU A 1 171 ? 53.307 4.542 1.636 1.00 38.47 171 GLU A C 1
ATOM 1326 O O . GLU A 1 171 ? 53.395 5.673 1.163 1.00 38.47 171 GLU A O 1
ATOM 1331 N N . THR A 1 172 ? 52.295 4.179 2.436 1.00 43.75 172 THR A N 1
ATOM 1332 C CA . THR A 1 172 ? 51.845 4.870 3.673 1.00 43.75 172 THR A CA 1
ATOM 1333 C C . THR A 1 172 ? 50.366 4.606 4.001 1.00 43.75 172 THR A C 1
ATOM 1335 O O . THR A 1 172 ? 49.490 4.725 3.155 1.00 43.75 172 THR A O 1
ATOM 1338 N N . GLY A 1 173 ? 50.095 4.321 5.283 1.00 38.47 173 GLY A N 1
ATOM 1339 C CA . GLY A 1 173 ? 48.835 4.678 5.953 1.00 38.47 173 GLY A CA 1
ATOM 1340 C C . GLY A 1 173 ? 47.713 3.640 5.927 1.00 38.47 173 GLY A C 1
ATOM 1341 O O . GLY A 1 173 ? 46.860 3.660 5.049 1.00 38.47 173 GLY A O 1
ATOM 1342 N N . GLY A 1 174 ? 47.676 2.769 6.938 1.00 36.34 174 GLY A N 1
ATOM 1343 C CA . GLY A 1 174 ? 46.611 1.785 7.126 1.00 36.34 174 GLY A CA 1
ATOM 1344 C C . GLY A 1 174 ? 45.414 2.265 7.952 1.00 36.34 174 GLY A C 1
ATOM 1345 O O . GLY A 1 174 ? 45.519 3.213 8.723 1.00 36.34 174 GLY A O 1
ATOM 1346 N N . ALA A 1 175 ? 44.302 1.540 7.804 1.00 47.69 175 ALA A N 1
ATOM 1347 C CA . ALA A 1 175 ? 43.386 1.077 8.859 1.00 47.69 175 ALA A CA 1
ATOM 1348 C C . ALA A 1 175 ? 42.228 0.291 8.199 1.00 47.69 175 ALA A C 1
ATOM 1350 O O . ALA A 1 175 ? 41.538 0.860 7.353 1.00 47.69 175 ALA A O 1
ATOM 1351 N N . PRO A 1 176 ? 41.961 -0.981 8.553 1.00 38.66 176 PRO A N 1
ATOM 1352 C CA . PRO A 1 176 ? 40.734 -1.646 8.135 1.00 38.66 176 PRO A CA 1
ATOM 1353 C C . PRO A 1 176 ? 39.627 -1.348 9.154 1.00 38.66 176 PRO A C 1
ATOM 1355 O O . PRO A 1 176 ? 39.759 -1.657 10.339 1.00 38.66 176 PRO A O 1
ATOM 1358 N N . VAL A 1 177 ? 38.523 -0.751 8.703 1.00 45.41 177 VAL A N 1
ATOM 1359 C CA . VAL A 1 177 ? 37.308 -0.626 9.517 1.00 45.41 177 VAL A CA 1
ATOM 1360 C C . VAL A 1 177 ? 36.530 -1.934 9.420 1.00 45.41 177 VAL A C 1
ATOM 1362 O O . VAL A 1 177 ? 35.996 -2.300 8.377 1.00 45.41 177 VAL A O 1
ATOM 1365 N N . THR A 1 178 ? 36.501 -2.640 10.542 1.00 40.75 178 THR A N 1
ATOM 1366 C CA . THR A 1 178 ? 35.637 -3.778 10.848 1.00 40.75 178 THR A CA 1
ATOM 1367 C C . THR A 1 178 ? 34.192 -3.309 10.997 1.00 40.75 178 THR A C 1
ATOM 1369 O O . THR A 1 178 ? 33.969 -2.321 11.688 1.00 40.75 178 THR A O 1
ATOM 1372 N N . ASN A 1 179 ? 33.208 -4.046 10.481 1.00 45.84 179 ASN A N 1
ATOM 1373 C CA . ASN A 1 179 ? 31.873 -4.041 11.080 1.00 45.84 179 ASN A CA 1
ATOM 1374 C C . ASN A 1 179 ? 31.291 -5.451 11.059 1.00 45.84 179 ASN A C 1
ATOM 1376 O O . ASN A 1 179 ? 30.986 -6.015 10.011 1.00 45.84 179 ASN A O 1
ATOM 1380 N N . ASN A 1 180 ? 31.204 -6.004 12.265 1.00 48.16 180 ASN A N 1
ATOM 1381 C CA . ASN A 1 180 ? 30.669 -7.315 12.570 1.00 48.16 180 ASN A CA 1
ATOM 1382 C C . ASN A 1 180 ? 29.169 -7.196 12.862 1.00 48.16 180 ASN A C 1
ATOM 1384 O O . ASN A 1 180 ? 28.711 -6.231 13.475 1.00 48.16 180 ASN A O 1
ATOM 1388 N N . VAL A 1 181 ? 28.430 -8.206 12.422 1.00 36.47 181 VAL A N 1
ATOM 1389 C CA . VAL A 1 181 ? 26.991 -8.392 12.615 1.00 36.47 181 VAL A CA 1
ATOM 1390 C C . VAL A 1 181 ? 26.731 -9.056 13.983 1.00 36.47 181 VAL A C 1
ATOM 1392 O O . VAL A 1 181 ? 27.600 -9.732 14.527 1.00 36.47 181 VAL A O 1
ATOM 1395 N N . VAL A 1 182 ? 25.476 -8.949 14.440 1.00 41.31 182 VAL A N 1
ATOM 1396 C CA . VAL A 1 182 ? 24.744 -9.838 15.374 1.00 41.31 182 VAL A CA 1
ATOM 1397 C C . VAL A 1 182 ? 24.717 -9.417 16.852 1.00 41.31 182 VAL A C 1
ATOM 1399 O O . VAL A 1 182 ? 25.739 -9.360 17.524 1.00 41.31 182 VAL A O 1
ATOM 1402 N N . GLY A 1 183 ? 23.498 -9.258 17.396 1.00 41.25 183 GLY A N 1
ATOM 1403 C CA . GLY A 1 183 ? 23.288 -9.299 18.849 1.00 41.25 183 GLY A CA 1
ATOM 1404 C C . GLY A 1 183 ? 21.947 -8.783 19.380 1.00 41.25 183 GLY A C 1
ATOM 1405 O O . GLY A 1 183 ? 21.916 -7.843 20.163 1.00 41.25 183 GLY A O 1
ATOM 1406 N N . ARG A 1 184 ? 20.829 -9.401 18.983 1.00 35.09 184 ARG A N 1
ATOM 1407 C CA . ARG A 1 184 ? 19.492 -9.251 19.597 1.00 35.09 184 ARG A CA 1
ATOM 1408 C C . ARG A 1 184 ? 19.498 -9.784 21.041 1.00 35.09 184 ARG A C 1
ATOM 1410 O O . ARG A 1 184 ? 19.870 -10.938 21.202 1.00 35.09 184 ARG A O 1
ATOM 1417 N N . ALA A 1 185 ? 18.985 -9.029 22.027 1.00 47.22 185 ALA A N 1
ATOM 1418 C CA . ALA A 1 185 ? 18.087 -9.531 23.093 1.00 47.22 185 ALA A CA 1
ATOM 1419 C C . ALA A 1 185 ? 17.748 -8.505 24.208 1.00 47.22 185 ALA A C 1
ATOM 1421 O O . ALA A 1 185 ? 18.614 -8.025 24.923 1.00 47.22 185 ALA A O 1
ATOM 1422 N N . GLN A 1 186 ? 16.433 -8.334 24.402 1.00 51.34 186 GLN A N 1
ATOM 1423 C CA . GLN A 1 186 ? 15.689 -8.344 25.677 1.00 51.34 186 GLN A CA 1
ATOM 1424 C C . GLN A 1 186 ? 15.777 -7.180 26.697 1.00 51.34 186 GLN A C 1
ATOM 1426 O O . GLN A 1 186 ? 16.577 -7.189 27.618 1.00 51.34 186 GLN A O 1
ATOM 1431 N N . ASN A 1 187 ? 14.732 -6.341 26.626 1.00 46.28 187 ASN A N 1
ATOM 1432 C CA . ASN A 1 187 ? 13.618 -6.213 27.593 1.00 46.28 187 ASN A CA 1
ATOM 1433 C C . ASN A 1 187 ? 13.840 -5.583 28.994 1.00 46.28 187 ASN A C 1
ATOM 1435 O O . ASN A 1 187 ? 14.868 -5.752 29.637 1.00 46.28 187 ASN A O 1
ATOM 1439 N N . LYS A 1 188 ? 12.725 -5.019 29.499 1.00 49.47 188 LYS A N 1
ATOM 1440 C CA . LYS A 1 188 ? 12.425 -4.349 30.786 1.00 49.47 188 LYS A CA 1
ATOM 1441 C C . LYS A 1 188 ? 12.689 -2.837 30.739 1.00 49.47 188 LYS A C 1
ATOM 1443 O O . LYS A 1 188 ? 13.825 -2.402 30.726 1.00 49.47 188 LYS A O 1
ATOM 1448 N N . GLY A 1 189 ? 11.696 -1.952 30.672 1.00 45.81 189 GLY A N 1
ATOM 1449 C CA . GLY A 1 189 ? 10.367 -1.997 31.275 1.00 45.81 189 GLY A CA 1
ATOM 1450 C C . GLY A 1 189 ? 10.385 -1.174 32.558 1.00 45.81 189 GLY A C 1
ATOM 1451 O O . GLY A 1 189 ? 10.830 -1.677 33.585 1.00 45.81 189 GLY A O 1
ATOM 1452 N N . ARG A 1 190 ? 9.884 0.068 32.508 1.00 59.94 190 ARG A N 1
ATOM 1453 C CA . ARG A 1 190 ? 9.334 0.755 33.684 1.00 59.94 190 ARG A CA 1
ATOM 1454 C C . ARG A 1 190 ? 8.470 1.951 33.272 1.00 59.94 190 ARG A C 1
ATOM 1456 O O . ARG A 1 190 ? 8.945 2.868 32.616 1.00 59.94 190 ARG A O 1
ATOM 1463 N N . ARG A 1 191 ? 7.190 1.881 33.647 1.00 51.09 191 ARG A N 1
ATOM 1464 C CA . ARG A 1 191 ? 6.204 2.972 33.621 1.00 51.09 191 ARG A CA 1
ATOM 1465 C C . ARG A 1 191 ? 6.185 3.673 34.985 1.00 51.09 191 ARG A C 1
ATOM 1467 O O . ARG A 1 191 ? 6.549 3.050 35.986 1.00 51.09 191 ARG A O 1
ATOM 1474 N N . ARG A 1 192 ? 5.568 4.858 34.953 1.00 55.66 192 ARG A N 1
ATOM 1475 C CA . ARG A 1 192 ? 5.239 5.823 36.012 1.00 55.66 192 ARG A CA 1
ATOM 1476 C C . ARG A 1 192 ? 6.362 6.775 36.379 1.00 55.66 192 ARG A C 1
ATOM 1478 O O . ARG A 1 192 ? 7.392 6.304 36.900 1.00 55.66 192 ARG A O 1
#

Foldseek 3Di:
DDQWDWDADPPPRDTDDIHDDPPAHWDDWDADQQFRKIWTAGPVPRDIDMDHDDDDDDPCVVDVPDDDDPDDDDDDDDPCNPPDDDPVVVVVVVVVVVPDDDDPPDDDADHRQPDPDDGPVPPDDDDDDPVVVVDPCVVQWDDPDDVDIDGDDPPPPDDDPPPDDDDDDDDDDDDDDDDDDDDDDDDDDDDD

Organism: Ajellomyces capsulatus (strain G186AR / H82 / ATCC MYA-2454 / RMSCC 2432) (NCBI:txid447093)

Secondary structure (DSSP, 8-state):
---PEEEE-TTT--EEEEE---SS-EEEEEE-SSSSEEEEEETTT-PEEEEE--PPPPGGGS-TT----SSPPPP---GGGG----HHHHHHHHHHHS-SPPP-S--PPPTT---TTT-GGGSPPPPP-TTTTT-GGGGGEEEEETTEEEEPPTT-------------------------------------

InterPro domains:
  IPR011044 Quinoprotein amine dehydrogenase, beta chain-like [SSF50969] (2-61)
  IPR037850 Retinoblastoma-binding protein 5/Swd1 [PTHR44040] (2-140)

Sequence (192 aa):
MNHDIYVWERSHGSLVKILEGPKEELGVVEWHPSRPMVAACGLESGCIYAWSVVTPQKWSALAPDFAEVEENVAYVEREDEYDIHPAEEVHQRRLDLEDEEPDVLTIDPVKGEEGDAGGTLHAFRMPVLLDISESESEDDIVAVGPGTMRRRSPGAWKDPVNNTGASNGGETGGAPVTNNVVGRAQNKGRRR

Radius of gyration: 30.68 Å; chains: 1; bounding box: 88×46×61 Å

pLDDT: mean 75.95, std 19.62, range [34.03, 96.06]